Protein AF-A7T6Y3-F1 (afdb_monomer_lite)

Secondary structure (DSSP, 8-state):
-BTTBPPPHHHHHHHHHHHHHHHHS----HHHHHHHHHHHHHH-TTS-HHHHHHHHHHTTS-HHHHHHHH----HHHHHHHHHHHHHHHHHHHHHHHTT---SS-TT--TT-EEEEEPTT--SSS--EEEEEEEEEETTTEEEEEEEEE-SSTTEEEE---SS-EEEEGGG-EE--EEE-TTSTTEEEE-S-HHHHHHHHHTT-

Organism: Nematostella vectensis (NCBI:txid45351)

Foldseek 3Di:
DVVPDDDDPVRVQVVVQVVCCVVPVDRDDVLLVLLVVLQCLLLDPVNDPVNLQVSCVVVVHGSVVSCVVRRPDDPCSNCVVVVVVVVVVVVVQVVVVVPDDDDDDVQQDQQFKWKAWDPVADLVHTDIWIWGFHDQDPPQKTWTFTWDDDPDPQKTATDDDPDTDMDHNLRIDGFDWDDDPVDPRIIGTPDDSSVNVCVNVVVD

Sequence (204 aa):
TDKGKPFSGPAFSTHMKSVFYHLTGVSVNLHLLRSSFVTYCYGDSQCTDAMKDSLASALRHTRKQAQLTYDRRNSSEKKSLAVSLASELAENTIESLSAQPSDRNAGLDKGSWVALTVEGSTLANPNILLARIQNLMPGRKASLLWFKATAEKGLYAFHYDEASWIESLDALVPVQVKEIKNSPGLYKLTTSLKKIHRAVLGNN

Structure (mmCIF, N/CA/C/O backbone):
data_AF-A7T6Y3-F1
#
_entry.id   AF-A7T6Y3-F1
#
loop_
_atom_site.group_PDB
_atom_site.id
_atom_site.type_symbol
_atom_site.label_atom_id
_atom_site.label_alt_id
_atom_site.label_comp_id
_atom_site.label_asym_id
_atom_site.label_entity_id
_atom_site.label_seq_id
_atom_site.pdbx_PDB_ins_code
_atom_site.Cartn_x
_atom_site.Cartn_y
_atom_site.Cartn_z
_atom_site.occupancy
_atom_site.B_iso_or_equiv
_atom_site.auth_seq_id
_atom_site.auth_comp_id
_atom_site.auth_asym_id
_atom_site.auth_atom_id
_atom_site.pdbx_PDB_model_num
ATOM 1 N N . THR A 1 1 ? 30.851 0.929 -37.596 1.00 60.19 1 THR A N 1
ATOM 2 C CA . THR A 1 1 ? 31.910 1.899 -37.939 1.00 60.19 1 THR A CA 1
ATOM 3 C C . THR A 1 1 ? 31.649 2.371 -39.347 1.00 60.19 1 THR A C 1
ATOM 5 O O . THR A 1 1 ? 31.259 1.560 -40.177 1.00 60.19 1 THR A O 1
ATOM 8 N N . ASP A 1 2 ? 31.796 3.663 -39.620 1.00 69.31 2 ASP A N 1
ATOM 9 C CA . ASP A 1 2 ? 31.714 4.168 -40.991 1.00 69.31 2 ASP A CA 1
ATOM 10 C C . ASP A 1 2 ? 33.108 4.066 -41.603 1.00 69.31 2 ASP A C 1
ATOM 12 O O . ASP A 1 2 ? 34.016 4.803 -41.213 1.00 69.31 2 ASP A O 1
ATOM 16 N N . LYS A 1 3 ? 33.310 3.075 -42.479 1.00 77.81 3 LYS A N 1
ATOM 17 C CA . LYS A 1 3 ? 34.589 2.843 -43.174 1.00 77.81 3 LYS A CA 1
ATOM 18 C C . LYS A 1 3 ? 35.790 2.771 -42.217 1.00 77.81 3 LYS A C 1
ATOM 20 O O . LYS A 1 3 ? 36.812 3.421 -42.416 1.00 77.81 3 LYS A O 1
ATOM 25 N N . GLY A 1 4 ? 35.640 2.010 -41.131 1.00 80.31 4 GLY A N 1
ATOM 26 C CA . GLY A 1 4 ? 36.696 1.818 -40.128 1.00 80.31 4 GLY A CA 1
ATOM 27 C C . GLY A 1 4 ? 36.871 2.969 -39.130 1.00 80.31 4 GLY A C 1
ATOM 28 O O . GLY A 1 4 ? 37.664 2.837 -38.204 1.00 80.31 4 GLY A O 1
ATOM 29 N N . LYS A 1 5 ? 36.107 4.063 -39.248 1.00 78.88 5 LYS A N 1
ATOM 30 C CA . LYS A 1 5 ? 36.093 5.159 -38.269 1.00 78.88 5 LYS A CA 1
ATOM 31 C C . LYS A 1 5 ? 34.857 5.084 -37.359 1.00 78.88 5 LYS A C 1
ATOM 33 O O . LYS A 1 5 ? 33.829 4.505 -37.744 1.00 78.88 5 LYS A O 1
ATOM 38 N N . PRO A 1 6 ? 34.922 5.648 -36.139 1.00 82.94 6 PRO A N 1
ATOM 39 C CA . PRO A 1 6 ? 33.733 5.868 -35.326 1.00 82.94 6 PRO A CA 1
ATOM 40 C C . PRO A 1 6 ? 32.713 6.699 -36.108 1.00 82.94 6 PRO A C 1
ATOM 42 O O . PRO A 1 6 ? 33.085 7.613 -36.845 1.00 82.94 6 PRO A O 1
ATOM 45 N N . PHE A 1 7 ? 31.429 6.380 -35.965 1.00 83.38 7 PHE A N 1
ATOM 46 C CA . PHE A 1 7 ? 30.386 7.188 -36.586 1.00 83.38 7 PHE A CA 1
ATOM 47 C C . PHE A 1 7 ? 30.409 8.614 -36.023 1.00 83.38 7 PHE A C 1
ATOM 49 O O . PHE A 1 7 ? 30.549 8.809 -34.815 1.00 83.38 7 PHE A O 1
ATOM 56 N N . SER A 1 8 ? 30.181 9.606 -36.883 1.00 84.69 8 SER A N 1
ATOM 57 C CA . SER A 1 8 ? 29.734 10.919 -36.415 1.00 84.69 8 SER A CA 1
ATOM 58 C C . SER A 1 8 ? 28.300 10.816 -35.873 1.00 84.69 8 SER A C 1
ATOM 60 O O . SER A 1 8 ? 27.544 9.926 -36.270 1.00 84.69 8 SER A O 1
ATOM 62 N N . GLY A 1 9 ? 27.894 11.724 -34.979 1.00 81.12 9 GLY A N 1
ATOM 63 C CA . GLY A 1 9 ? 26.540 11.717 -34.397 1.00 81.12 9 GLY A CA 1
ATOM 64 C C . GLY A 1 9 ? 25.402 11.648 -35.438 1.00 81.12 9 GLY A C 1
ATOM 65 O O . GLY A 1 9 ? 24.504 10.807 -35.300 1.00 81.12 9 GLY A O 1
ATOM 66 N N . PRO A 1 10 ? 25.444 12.455 -36.517 1.00 83.56 10 PRO A N 1
ATOM 67 C CA . PRO A 1 10 ? 24.469 12.369 -37.603 1.00 83.56 10 PRO A CA 1
ATOM 68 C C . PRO A 1 10 ? 24.536 11.046 -38.377 1.00 83.56 10 PRO A C 1
ATOM 70 O O . PRO A 1 10 ? 23.495 10.442 -38.630 1.00 83.56 10 PRO A O 1
ATOM 73 N N . ALA A 1 11 ? 25.738 10.556 -38.703 1.00 84.94 11 ALA A N 1
ATOM 74 C CA . ALA A 1 11 ? 25.906 9.302 -39.441 1.00 84.94 11 ALA A CA 1
ATOM 75 C C . ALA A 1 11 ? 25.394 8.095 -38.640 1.00 84.94 11 ALA A C 1
ATOM 77 O O . ALA A 1 11 ? 24.710 7.234 -39.190 1.00 84.94 11 ALA A O 1
ATOM 78 N N . PHE A 1 12 ? 25.642 8.074 -37.327 1.00 85.56 12 PHE A N 1
ATOM 79 C CA . PHE A 1 12 ? 25.097 7.064 -36.423 1.00 85.56 12 PHE A CA 1
ATOM 80 C C . PHE A 1 12 ? 23.568 7.096 -36.401 1.00 85.56 12 PHE A C 1
ATOM 82 O O . PHE A 1 12 ? 22.920 6.060 -36.520 1.00 85.56 12 PHE A O 1
ATOM 89 N N . SER A 1 13 ? 22.981 8.291 -36.296 1.00 83.81 13 SER A N 1
ATOM 90 C CA . SER A 1 13 ? 21.525 8.452 -36.267 1.00 83.81 13 SER A CA 1
ATOM 91 C C . SER A 1 13 ? 20.870 7.959 -37.556 1.00 83.81 13 SER A C 1
ATOM 93 O O . SER A 1 13 ? 19.867 7.252 -37.499 1.00 83.81 13 SER A O 1
ATOM 95 N N . THR A 1 14 ? 21.440 8.295 -38.715 1.00 86.31 14 THR A N 1
ATOM 96 C CA . THR A 1 14 ? 20.955 7.820 -40.019 1.00 86.31 14 THR A CA 1
ATOM 97 C C . THR A 1 14 ? 21.097 6.307 -40.150 1.00 86.31 14 THR A C 1
ATOM 99 O O . THR A 1 14 ? 20.154 5.642 -40.577 1.00 86.31 14 THR A O 1
ATOM 102 N N . HIS A 1 15 ? 22.232 5.752 -39.722 1.00 87.38 15 HIS A N 1
ATOM 103 C CA . HIS A 1 15 ? 22.461 4.312 -39.729 1.00 87.38 15 HIS A CA 1
ATOM 104 C C . HIS A 1 15 ? 21.432 3.570 -38.865 1.00 87.38 15 HIS A C 1
ATOM 106 O O . HIS A 1 15 ? 20.754 2.672 -39.355 1.00 87.38 15 HIS A O 1
ATOM 112 N N . MET A 1 16 ? 21.235 3.997 -37.615 1.00 86.19 16 MET A N 1
ATOM 113 C CA . MET A 1 16 ? 20.261 3.389 -36.704 1.00 86.19 16 MET A CA 1
ATOM 114 C C . MET A 1 16 ? 18.829 3.483 -37.237 1.00 86.19 16 MET A C 1
ATOM 116 O O . MET A 1 16 ? 18.084 2.510 -37.163 1.00 86.19 16 MET A O 1
ATOM 120 N N . LYS A 1 17 ? 18.443 4.624 -37.822 1.00 87.62 17 LYS A N 1
ATOM 121 C CA . LYS A 1 17 ? 17.129 4.783 -38.464 1.00 87.62 17 LYS A CA 1
ATOM 122 C C . LYS A 1 17 ? 16.915 3.775 -39.588 1.00 87.62 17 LYS A C 1
ATOM 124 O O . LYS A 1 17 ? 15.858 3.158 -39.645 1.00 87.62 17 LYS A O 1
ATOM 129 N N . SER A 1 18 ? 17.916 3.606 -40.451 1.00 87.69 18 SER A N 1
ATOM 130 C CA . SER A 1 18 ? 17.872 2.638 -41.549 1.00 87.69 18 SER A CA 1
ATOM 131 C C . SER A 1 18 ? 17.755 1.205 -41.022 1.00 87.69 18 SER A C 1
ATOM 133 O O . SER A 1 18 ? 16.877 0.475 -41.470 1.00 87.69 18 SER A O 1
ATOM 135 N N . VAL A 1 19 ? 18.550 0.826 -40.015 1.00 88.31 19 VAL A N 1
ATOM 136 C CA . VAL A 1 19 ? 18.485 -0.510 -39.396 1.00 88.31 19 VAL A CA 1
ATOM 137 C C . VAL A 1 19 ? 17.093 -0.799 -38.830 1.00 88.31 19 VAL A C 1
ATOM 139 O O . VAL A 1 19 ? 16.494 -1.816 -39.168 1.00 88.31 19 VAL A O 1
ATOM 142 N N . PHE A 1 20 ? 16.541 0.102 -38.012 1.00 86.19 20 PHE A N 1
ATOM 143 C CA . PHE A 1 20 ? 15.202 -0.086 -37.445 1.00 86.19 20 PHE A CA 1
ATOM 144 C C . PHE A 1 20 ? 14.114 -0.147 -38.519 1.00 86.19 20 PHE A C 1
ATOM 146 O O . PHE A 1 20 ? 13.220 -0.988 -38.425 1.00 86.19 20 PHE A O 1
ATOM 153 N N . TYR A 1 21 ? 14.202 0.695 -39.550 1.00 87.38 21 TYR A N 1
ATOM 154 C CA . TYR A 1 21 ? 13.255 0.675 -40.660 1.00 87.38 21 TYR A CA 1
ATOM 155 C C . TYR A 1 21 ? 13.296 -0.654 -41.421 1.00 87.38 21 TYR A C 1
ATOM 157 O O . TYR A 1 21 ? 12.248 -1.226 -41.695 1.00 87.38 21 TYR A O 1
ATOM 165 N N . HIS A 1 22 ? 14.484 -1.198 -41.695 1.00 90.12 22 HIS A N 1
ATOM 166 C CA . HIS A 1 22 ? 14.605 -2.498 -42.358 1.00 90.12 22 HIS A CA 1
ATOM 167 C C . HIS A 1 22 ? 14.066 -3.657 -41.513 1.00 90.12 22 HIS A C 1
ATOM 169 O O . HIS A 1 22 ? 13.497 -4.590 -42.068 1.00 90.12 22 HIS A O 1
ATOM 175 N N . LEU A 1 23 ? 14.227 -3.602 -40.188 1.00 88.88 23 LEU A N 1
ATOM 176 C CA . LEU A 1 23 ? 13.780 -4.673 -39.292 1.00 88.88 23 LEU A CA 1
ATOM 177 C C . LEU A 1 23 ? 12.285 -4.612 -38.961 1.00 88.88 23 LEU A C 1
ATOM 179 O O . LEU A 1 23 ? 11.671 -5.646 -38.727 1.00 88.88 23 LEU A O 1
ATOM 183 N N . THR A 1 24 ? 11.708 -3.412 -38.889 1.00 87.62 24 THR A N 1
ATOM 184 C CA . THR A 1 24 ? 10.349 -3.206 -38.350 1.00 87.62 24 THR A CA 1
ATOM 185 C C . THR A 1 24 ? 9.374 -2.581 -39.345 1.00 87.62 24 THR A C 1
ATOM 187 O O . THR A 1 24 ? 8.179 -2.533 -39.073 1.00 87.62 24 THR A O 1
ATOM 190 N N . GLY A 1 25 ? 9.860 -2.050 -40.471 1.00 87.62 25 GLY A N 1
ATOM 191 C CA . GLY A 1 25 ? 9.077 -1.237 -41.407 1.00 87.62 25 GLY A CA 1
ATOM 192 C C . GLY A 1 25 ? 8.745 0.172 -40.896 1.00 87.62 25 GLY A C 1
ATOM 193 O O . GLY A 1 25 ? 8.109 0.948 -41.609 1.00 87.62 25 GLY A O 1
ATOM 194 N N . VAL A 1 26 ? 9.170 0.534 -39.679 1.00 81.94 26 VAL A N 1
ATOM 195 C CA . VAL A 1 26 ? 8.815 1.798 -39.021 1.00 81.94 26 VAL A CA 1
ATOM 196 C C . VAL A 1 26 ? 10.023 2.725 -38.945 1.00 81.94 26 VAL A C 1
ATOM 198 O O . VAL A 1 26 ? 11.112 2.342 -38.519 1.00 81.94 26 VAL A O 1
ATOM 201 N N . SER A 1 27 ? 9.832 3.984 -39.345 1.00 81.50 27 SER A N 1
ATOM 202 C CA . SER A 1 27 ? 10.846 5.026 -39.163 1.00 81.50 27 SER A CA 1
ATOM 203 C C . SER A 1 27 ? 10.876 5.473 -37.703 1.00 81.50 27 SER A C 1
ATOM 205 O O . SER A 1 27 ? 9.855 5.872 -37.143 1.00 81.50 27 SER A O 1
ATOM 207 N N . VAL A 1 28 ? 12.051 5.414 -37.075 1.00 81.06 28 VAL A N 1
ATOM 208 C CA . VAL A 1 28 ? 12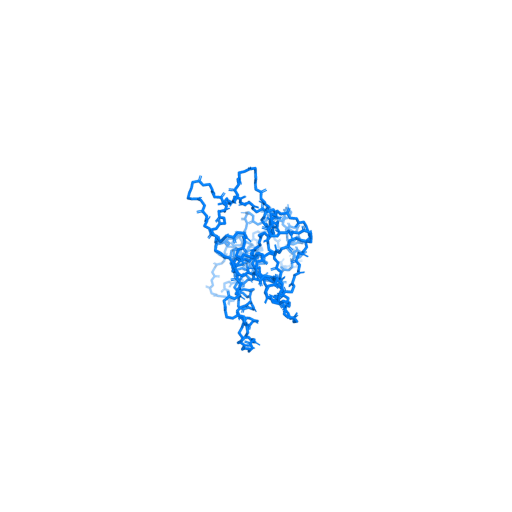.202 5.681 -35.639 1.00 81.06 28 VAL A CA 1
ATOM 209 C C . VAL A 1 28 ? 12.881 7.029 -35.402 1.00 81.06 28 VAL A C 1
ATOM 211 O O . VAL A 1 28 ? 13.879 7.380 -36.031 1.00 81.06 28 VAL A O 1
ATOM 214 N N . ASN A 1 29 ? 12.380 7.797 -34.436 1.00 83.12 29 ASN A N 1
ATOM 215 C CA . ASN A 1 29 ? 13.115 8.939 -33.898 1.00 83.12 29 ASN A CA 1
ATOM 216 C C . ASN A 1 29 ? 14.073 8.448 -32.801 1.00 83.12 29 ASN A C 1
ATOM 218 O O . ASN A 1 29 ? 13.641 7.846 -31.822 1.00 83.12 29 ASN A O 1
ATOM 222 N N . LEU A 1 30 ? 15.372 8.728 -32.929 1.00 81.88 30 LEU A N 1
ATOM 223 C CA . LEU A 1 30 ? 16.380 8.243 -31.981 1.00 81.88 30 LEU A CA 1
ATOM 224 C C . LEU A 1 30 ? 16.160 8.768 -30.547 1.00 81.88 30 LEU A C 1
ATOM 226 O O . LEU A 1 30 ? 16.445 8.066 -29.578 1.00 81.88 30 LEU A O 1
ATOM 230 N N . HIS A 1 31 ? 15.583 9.964 -30.391 1.00 83.75 31 HIS A N 1
ATOM 231 C CA . HIS A 1 31 ? 15.180 10.474 -29.076 1.00 83.75 31 HIS A CA 1
ATOM 232 C C . HIS A 1 31 ? 14.023 9.667 -28.483 1.00 83.75 31 HIS A C 1
ATOM 234 O O . HIS A 1 31 ? 14.017 9.380 -27.286 1.00 83.75 31 HIS A O 1
ATOM 240 N N . LEU A 1 32 ? 13.068 9.264 -29.327 1.00 83.81 32 LEU A N 1
ATOM 241 C CA . LEU A 1 32 ? 11.970 8.394 -28.922 1.00 83.81 32 LEU A CA 1
ATOM 242 C C . LEU A 1 32 ? 12.499 7.019 -28.518 1.00 83.81 32 LEU A C 1
ATOM 244 O O . LEU A 1 32 ? 12.063 6.511 -27.498 1.00 83.81 32 LEU A O 1
ATOM 248 N N . LEU A 1 33 ? 13.487 6.473 -29.234 1.00 85.62 33 LEU A N 1
ATOM 249 C CA . LEU A 1 33 ? 14.110 5.195 -28.886 1.00 85.62 33 LEU A CA 1
ATOM 250 C C . LEU A 1 33 ? 14.698 5.212 -27.468 1.00 85.62 33 LEU A C 1
ATOM 252 O O . LEU A 1 33 ? 14.434 4.301 -26.687 1.00 85.62 33 LEU A O 1
ATOM 256 N N . ARG A 1 34 ? 15.429 6.276 -27.105 1.00 87.88 34 ARG A N 1
ATOM 257 C CA . ARG A 1 34 ? 15.944 6.453 -25.737 1.00 87.88 34 ARG A CA 1
ATOM 258 C C . ARG A 1 34 ? 14.809 6.498 -24.713 1.00 87.88 34 ARG A C 1
ATOM 260 O O . ARG A 1 34 ? 14.887 5.802 -23.705 1.00 87.88 34 ARG A O 1
ATOM 267 N N . SER A 1 35 ? 13.758 7.282 -24.965 1.00 90.38 35 SER A N 1
ATOM 268 C CA . SER A 1 35 ? 12.595 7.335 -24.070 1.00 90.38 35 SER A CA 1
ATOM 269 C C . SER A 1 35 ? 11.905 5.981 -23.929 1.00 90.38 35 SER A C 1
ATOM 271 O O . SER A 1 35 ? 11.593 5.575 -22.814 1.00 90.38 35 SER A O 1
ATOM 273 N N . SER A 1 36 ? 11.687 5.272 -25.036 1.00 89.88 36 SER A N 1
ATOM 274 C CA . SER A 1 36 ? 11.034 3.963 -25.053 1.00 89.88 36 SER A CA 1
ATOM 275 C C . SER A 1 36 ? 11.850 2.926 -24.294 1.00 89.88 36 SER A C 1
ATOM 277 O O . SER A 1 36 ? 11.287 2.178 -23.505 1.00 89.88 36 SER A O 1
ATOM 279 N N . PHE A 1 37 ? 13.174 2.929 -24.460 1.00 90.38 37 PHE A N 1
ATOM 280 C CA . PHE A 1 37 ? 14.058 2.024 -23.734 1.00 90.38 37 PHE A CA 1
ATOM 281 C C . PHE A 1 37 ? 14.021 2.275 -22.222 1.00 90.38 37 PHE A C 1
ATOM 283 O O . PHE A 1 37 ? 13.835 1.342 -21.447 1.00 90.38 37 PHE A O 1
ATOM 290 N N . VAL A 1 38 ? 14.108 3.539 -21.788 1.00 92.25 38 VAL A N 1
ATOM 291 C CA . VAL A 1 38 ? 13.985 3.877 -20.359 1.00 92.25 38 VAL A CA 1
ATOM 292 C C . VAL A 1 38 ? 12.595 3.519 -19.828 1.00 92.25 38 VAL A C 1
ATOM 294 O O . VAL A 1 38 ? 12.486 2.942 -18.752 1.00 92.25 38 VAL A O 1
ATOM 297 N N . THR A 1 39 ? 11.535 3.808 -20.584 1.00 93.06 39 THR A N 1
ATOM 298 C CA . THR A 1 39 ? 10.154 3.462 -20.210 1.00 93.06 39 THR A CA 1
ATOM 299 C C . THR A 1 39 ? 9.995 1.950 -20.025 1.00 93.06 39 THR A C 1
ATOM 301 O O . THR A 1 39 ? 9.447 1.521 -19.013 1.00 93.06 39 THR A O 1
ATOM 304 N N . TYR A 1 40 ? 10.534 1.150 -20.952 1.00 92.12 40 TYR A N 1
ATOM 305 C CA . TYR A 1 40 ? 10.550 -0.310 -20.865 1.00 92.12 40 TYR A CA 1
ATOM 306 C C . TYR A 1 40 ? 11.288 -0.784 -19.609 1.00 92.12 40 TYR A C 1
ATOM 308 O O . TYR A 1 40 ? 10.693 -1.462 -18.780 1.00 92.12 40 TYR A O 1
ATOM 316 N N . CYS A 1 41 ? 12.536 -0.351 -19.395 1.00 92.25 41 CYS A N 1
ATOM 317 C CA . CYS A 1 41 ? 13.317 -0.750 -18.220 1.00 92.25 41 CYS A CA 1
ATOM 318 C C . CYS A 1 41 ? 12.642 -0.364 -16.896 1.00 92.25 41 CYS A C 1
ATOM 320 O O . 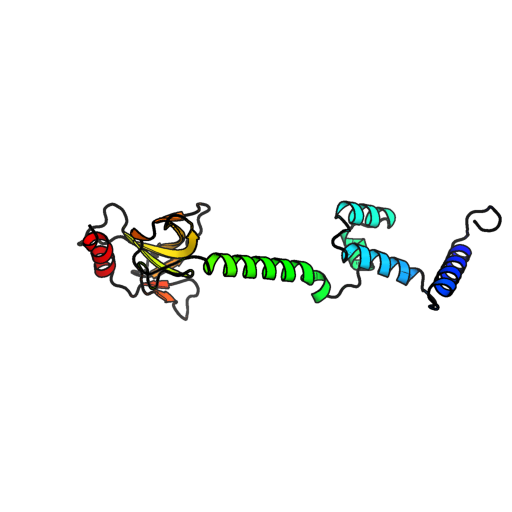CYS A 1 41 ? 12.769 -1.062 -15.900 1.00 92.25 41 CYS A O 1
AT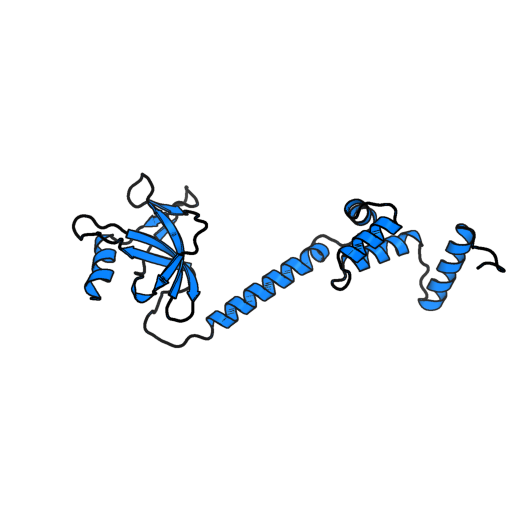OM 322 N N . TYR A 1 42 ? 11.923 0.755 -16.843 1.00 89.94 42 TYR A N 1
ATOM 323 C CA . TYR A 1 42 ? 11.227 1.165 -15.623 1.00 89.94 42 TYR A CA 1
ATOM 324 C C . TYR A 1 42 ? 9.896 0.424 -15.413 1.00 89.94 42 TYR A C 1
ATOM 326 O O . TYR A 1 42 ? 9.430 0.350 -14.272 1.00 89.94 42 TYR A O 1
ATOM 334 N N . GLY A 1 43 ? 9.293 -0.088 -16.490 1.00 88.06 43 GLY A N 1
ATOM 335 C CA . GLY A 1 43 ? 8.079 -0.907 -16.496 1.00 88.06 43 GLY A CA 1
ATOM 336 C C . GLY A 1 43 ? 8.308 -2.393 -16.259 1.00 88.06 43 GLY A C 1
ATOM 337 O O . GLY A 1 43 ? 7.427 -3.051 -15.720 1.00 88.06 43 GLY A O 1
ATOM 338 N N . ASP A 1 44 ? 9.477 -2.896 -16.631 1.00 89.12 44 ASP A N 1
ATOM 339 C CA . ASP A 1 44 ? 9.815 -4.307 -16.542 1.00 89.12 44 ASP A CA 1
ATOM 340 C C . ASP A 1 44 ? 10.201 -4.708 -15.110 1.00 89.12 44 ASP A C 1
ATOM 342 O O . ASP A 1 44 ? 11.044 -4.070 -14.466 1.00 89.12 44 ASP A O 1
ATOM 346 N N . SER A 1 45 ? 9.583 -5.779 -14.609 1.00 83.12 45 SER A N 1
ATOM 347 C CA . SER A 1 45 ? 9.857 -6.329 -13.277 1.00 83.12 45 SER A CA 1
ATOM 348 C C . SER A 1 45 ? 11.222 -7.013 -13.207 1.00 83.12 45 SER A C 1
ATOM 350 O O . SER A 1 45 ? 11.830 -7.039 -12.140 1.00 83.12 45 SER A O 1
ATOM 352 N N . GLN A 1 46 ? 11.738 -7.497 -14.341 1.00 88.56 46 GLN A N 1
ATOM 353 C CA . GLN A 1 46 ? 13.070 -8.102 -14.430 1.00 88.56 46 GLN A CA 1
ATOM 354 C C . GLN A 1 46 ? 14.192 -7.058 -14.377 1.00 88.56 46 GLN A C 1
ATOM 356 O O . GLN A 1 46 ? 15.344 -7.375 -14.073 1.00 88.56 46 GLN A O 1
ATOM 361 N N . CYS A 1 47 ? 13.877 -5.788 -14.640 1.00 90.62 47 CYS A N 1
ATOM 362 C CA . CYS A 1 47 ? 14.848 -4.718 -14.523 1.00 90.62 47 CYS A CA 1
ATOM 363 C C . CYS A 1 47 ? 14.989 -4.301 -13.055 1.00 90.62 47 CYS A C 1
ATOM 365 O O . CYS A 1 47 ? 14.157 -3.577 -12.495 1.00 90.62 47 CYS A O 1
ATOM 367 N N . THR A 1 48 ? 16.070 -4.763 -12.429 1.00 92.50 48 THR A N 1
ATOM 368 C CA . THR A 1 48 ? 16.380 -4.450 -11.032 1.00 92.50 48 THR A CA 1
ATOM 369 C C . THR A 1 48 ? 16.699 -2.969 -10.833 1.00 92.50 48 THR A C 1
ATOM 371 O O . THR A 1 48 ? 17.038 -2.231 -11.761 1.00 92.50 48 THR A O 1
ATOM 374 N N . ASP A 1 49 ? 16.632 -2.521 -9.585 1.00 91.94 49 ASP A N 1
ATOM 375 C CA . ASP A 1 49 ? 16.948 -1.140 -9.227 1.00 91.94 49 ASP A CA 1
ATOM 376 C C . ASP A 1 49 ? 18.401 -0.761 -9.542 1.00 91.94 49 ASP A C 1
ATOM 378 O O . ASP A 1 49 ? 18.641 0.307 -10.105 1.00 91.94 49 ASP A O 1
ATOM 382 N N . ALA A 1 50 ? 19.346 -1.681 -9.334 1.00 93.69 50 ALA A N 1
ATOM 383 C CA . ALA A 1 50 ? 20.745 -1.488 -9.711 1.00 93.69 50 ALA A CA 1
ATOM 384 C C . ALA A 1 50 ? 20.924 -1.293 -11.230 1.00 93.69 50 ALA A C 1
ATOM 386 O O . ALA A 1 50 ? 21.722 -0.461 -11.665 1.00 93.69 50 ALA A O 1
ATOM 387 N N . MET A 1 51 ? 20.152 -2.012 -12.055 1.00 93.75 51 MET A N 1
ATOM 388 C CA . MET A 1 51 ? 20.159 -1.818 -13.511 1.00 93.75 51 MET A CA 1
ATOM 389 C C . MET A 1 51 ? 19.589 -0.451 -13.897 1.00 93.75 51 MET A C 1
ATOM 391 O O . MET A 1 51 ? 20.129 0.207 -14.786 1.00 93.75 51 MET A O 1
ATOM 395 N N . LYS A 1 52 ? 18.535 0.011 -13.213 1.00 94.06 52 LYS A N 1
ATOM 396 C CA . LYS A 1 52 ? 17.945 1.344 -13.433 1.00 94.06 52 LYS A CA 1
ATOM 397 C C . LYS A 1 52 ? 18.912 2.462 -13.046 1.00 94.06 52 LYS A C 1
ATOM 399 O O . LYS A 1 52 ? 18.975 3.468 -13.754 1.00 94.06 52 LYS A O 1
ATOM 404 N N . ASP A 1 53 ? 19.681 2.277 -11.977 1.00 94.19 53 ASP A N 1
ATOM 405 C CA . ASP A 1 53 ? 20.723 3.216 -11.551 1.00 94.19 53 ASP A CA 1
ATOM 406 C C . ASP A 1 53 ? 21.902 3.239 -12.527 1.00 94.19 53 ASP A C 1
ATOM 408 O O . ASP A 1 53 ? 22.345 4.313 -12.936 1.00 94.19 53 ASP A O 1
ATOM 412 N N . SER A 1 54 ? 22.358 2.067 -12.978 1.00 94.56 54 SER A N 1
ATOM 413 C CA . SER A 1 54 ? 23.384 1.953 -14.021 1.00 94.56 54 SER A CA 1
ATOM 414 C C . SER A 1 54 ? 22.941 2.636 -15.320 1.00 94.56 54 SER A C 1
ATOM 416 O O . SER A 1 54 ? 23.680 3.444 -15.889 1.00 94.56 54 SER A O 1
ATOM 418 N N . LEU A 1 55 ? 21.693 2.402 -15.738 1.00 93.06 55 LEU A N 1
ATOM 419 C CA . LEU A 1 55 ? 21.095 3.063 -16.892 1.00 93.06 55 LEU A CA 1
ATOM 420 C C . LEU A 1 55 ? 21.075 4.582 -16.701 1.00 93.06 55 LEU A C 1
ATOM 422 O O . LEU A 1 55 ? 21.548 5.303 -17.571 1.00 93.06 55 LEU A O 1
ATOM 426 N N . ALA A 1 56 ? 20.583 5.086 -15.567 1.00 93.81 56 ALA A N 1
ATOM 427 C CA . ALA A 1 56 ? 20.556 6.522 -15.290 1.00 93.81 56 ALA A CA 1
ATOM 428 C C . ALA A 1 56 ? 21.965 7.147 -15.307 1.00 93.81 56 ALA A C 1
ATOM 430 O O . ALA A 1 56 ? 22.154 8.213 -15.898 1.00 93.81 56 ALA A O 1
ATOM 431 N N . SER A 1 57 ? 22.960 6.445 -14.760 1.00 94.25 57 SER A N 1
ATOM 432 C CA . SER A 1 57 ? 24.367 6.855 -14.783 1.00 94.25 57 SER A CA 1
ATOM 433 C C . SER A 1 57 ? 24.922 6.949 -16.210 1.00 94.25 57 SER A C 1
ATOM 435 O O . SER A 1 57 ? 25.533 7.959 -16.567 1.00 94.25 57 SER A O 1
ATOM 437 N N . ALA A 1 58 ? 24.613 5.982 -17.084 1.00 92.62 58 ALA A N 1
ATOM 438 C CA . ALA A 1 58 ? 24.975 6.040 -18.506 1.00 92.62 58 ALA A CA 1
ATOM 439 C C . ALA A 1 58 ? 24.355 7.255 -19.224 1.00 92.62 58 ALA A C 1
ATOM 441 O O . ALA A 1 58 ? 24.925 7.803 -20.170 1.00 92.62 58 ALA A O 1
ATOM 442 N N . LEU A 1 59 ? 23.199 7.722 -18.745 1.00 90.75 59 LEU A N 1
ATOM 443 C CA . LEU A 1 59 ? 22.533 8.934 -19.218 1.00 90.75 59 LEU A CA 1
ATOM 444 C C . LEU A 1 59 ? 23.057 10.223 -18.561 1.00 90.75 59 LEU A C 1
ATOM 446 O O . LEU A 1 59 ? 22.578 11.295 -18.934 1.00 90.75 59 LEU A O 1
ATOM 450 N N . ARG A 1 60 ? 24.023 10.132 -17.634 1.00 94.62 60 ARG A N 1
ATOM 451 C CA . ARG A 1 60 ? 24.538 11.221 -16.781 1.00 94.62 60 ARG A CA 1
ATOM 452 C C . ARG A 1 60 ? 23.461 11.884 -15.926 1.00 94.62 60 ARG A C 1
ATOM 454 O O . ARG A 1 60 ? 23.512 13.082 -15.660 1.00 94.62 60 ARG A O 1
ATOM 461 N N . HIS A 1 61 ? 22.460 11.111 -15.534 1.00 94.25 61 HIS A N 1
ATOM 462 C CA . HIS A 1 61 ? 21.323 11.563 -14.751 1.00 94.25 61 HIS A CA 1
ATOM 463 C C . HIS A 1 61 ? 21.288 10.828 -13.411 1.00 94.25 61 HIS A C 1
ATOM 465 O O . HIS A 1 61 ? 21.758 9.701 -13.280 1.00 94.25 61 HIS A O 1
ATOM 471 N N . THR A 1 62 ? 20.625 11.430 -12.429 1.00 94.75 62 THR A N 1
ATOM 472 C CA . THR A 1 62 ? 20.081 10.651 -11.311 1.00 94.75 62 THR A CA 1
ATOM 473 C C . THR A 1 62 ? 18.919 9.784 -11.798 1.00 94.75 62 THR A C 1
ATOM 475 O O . THR A 1 62 ? 18.246 10.119 -12.780 1.00 94.75 62 THR A O 1
ATOM 478 N N . ARG A 1 63 ? 18.609 8.703 -11.074 1.00 93.00 63 ARG A N 1
ATOM 479 C CA . ARG A 1 63 ? 17.445 7.848 -11.360 1.00 93.00 63 ARG A CA 1
ATOM 480 C C . ARG A 1 63 ? 16.151 8.655 -11.495 1.00 93.00 63 ARG A C 1
ATOM 482 O O . ARG A 1 63 ? 15.412 8.505 -12.464 1.00 93.00 63 ARG A O 1
ATOM 489 N N . LYS A 1 64 ? 15.928 9.600 -10.577 1.00 93.44 64 LYS A N 1
ATOM 490 C CA . LYS A 1 64 ? 14.758 10.492 -10.585 1.00 93.44 64 LYS A CA 1
ATOM 491 C C . LYS A 1 64 ? 14.698 11.366 -11.841 1.00 93.44 64 LYS A C 1
ATOM 493 O O . LYS A 1 64 ? 13.635 11.502 -12.438 1.00 93.44 64 LYS A O 1
ATOM 498 N N . GLN A 1 65 ? 15.824 11.938 -12.265 1.00 93.06 65 GLN A N 1
ATOM 499 C CA . GLN A 1 65 ? 15.887 12.750 -13.485 1.00 93.06 65 GLN A CA 1
ATOM 500 C C . GLN A 1 65 ? 15.673 11.907 -14.745 1.00 93.06 65 GLN A C 1
ATOM 502 O O . GLN A 1 65 ? 14.946 12.323 -15.640 1.00 93.06 65 GLN A O 1
ATOM 507 N N . ALA A 1 66 ? 16.274 10.716 -14.827 1.00 92.75 66 ALA A N 1
ATOM 508 C CA . ALA A 1 66 ? 16.042 9.802 -15.943 1.00 92.75 66 ALA A CA 1
ATOM 509 C C . ALA A 1 66 ? 14.560 9.414 -16.045 1.00 92.75 66 ALA A C 1
ATOM 511 O O . ALA A 1 66 ? 13.992 9.460 -17.135 1.00 92.75 66 ALA A O 1
ATOM 512 N N . GLN A 1 67 ? 13.923 9.121 -14.910 1.00 91.94 67 GLN A N 1
ATOM 513 C CA . GLN A 1 67 ? 12.504 8.802 -14.859 1.00 91.94 67 GLN A CA 1
ATOM 514 C C . GLN A 1 67 ? 11.633 9.979 -15.318 1.00 91.94 67 GLN A C 1
ATOM 516 O O . GLN A 1 67 ? 10.811 9.810 -16.209 1.00 91.94 67 GLN A O 1
ATOM 521 N N . LEU A 1 68 ? 11.826 11.180 -14.767 1.00 92.19 68 LEU A N 1
ATOM 522 C CA . LEU A 1 68 ? 11.006 12.348 -15.121 1.00 92.19 68 LEU A CA 1
ATOM 523 C C . LEU A 1 68 ? 11.130 12.741 -16.597 1.00 92.19 68 LEU A C 1
ATOM 525 O O . LEU A 1 68 ? 10.146 13.147 -17.209 1.00 92.19 68 LEU A O 1
ATOM 529 N N . THR A 1 69 ? 12.326 12.614 -17.167 1.00 91.12 69 THR A N 1
ATOM 530 C CA . THR A 1 69 ? 12.596 13.048 -18.542 1.00 91.12 69 THR A CA 1
ATOM 531 C C . THR A 1 69 ? 12.173 12.011 -19.584 1.00 91.12 69 THR A C 1
ATOM 533 O O . THR A 1 69 ? 11.821 12.381 -20.705 1.00 91.12 69 THR A O 1
ATOM 536 N N . TYR A 1 70 ? 12.224 10.714 -19.257 1.00 91.56 70 TYR A N 1
ATOM 537 C CA . TYR A 1 70 ? 12.094 9.650 -20.259 1.00 91.56 70 TYR A CA 1
ATOM 538 C C . TYR A 1 70 ? 11.001 8.611 -19.988 1.00 91.56 70 TYR A C 1
ATOM 540 O O . TYR A 1 70 ? 10.519 8.044 -20.967 1.00 91.56 70 TYR A O 1
ATOM 548 N N . ASP A 1 71 ? 10.606 8.353 -18.733 1.00 90.12 71 ASP A N 1
ATOM 549 C CA . ASP A 1 71 ? 9.579 7.350 -18.393 1.00 90.12 71 ASP A CA 1
ATOM 550 C C . ASP A 1 71 ? 8.181 7.872 -18.748 1.00 90.12 71 ASP A C 1
ATOM 552 O O . ASP A 1 71 ? 7.604 8.713 -18.051 1.00 90.12 71 ASP A O 1
ATOM 556 N N . ARG A 1 72 ? 7.629 7.348 -19.845 1.00 89.31 72 ARG A N 1
ATOM 557 C CA . ARG A 1 72 ? 6.339 7.758 -20.411 1.00 89.31 72 ARG A CA 1
ATOM 558 C C . ARG A 1 72 ? 5.128 7.020 -19.844 1.00 89.31 72 ARG A C 1
ATOM 560 O O . ARG A 1 72 ? 4.016 7.305 -20.282 1.00 89.31 72 ARG A O 1
ATOM 567 N N . ARG A 1 73 ? 5.308 6.109 -18.882 1.00 89.25 73 ARG A N 1
ATOM 568 C CA . ARG A 1 73 ? 4.178 5.377 -18.292 1.00 89.25 73 ARG A CA 1
ATOM 569 C C . ARG A 1 73 ? 3.189 6.315 -17.609 1.00 89.25 73 ARG A C 1
ATOM 571 O O . ARG A 1 73 ? 3.580 7.228 -16.864 1.00 89.25 73 ARG A O 1
ATOM 578 N N . ASN A 1 74 ? 1.908 6.047 -17.823 1.00 89.38 74 ASN A N 1
ATOM 579 C CA . ASN A 1 74 ? 0.813 6.750 -17.174 1.00 89.38 74 ASN A CA 1
ATOM 580 C C . ASN A 1 74 ? 0.684 6.343 -15.690 1.00 89.38 74 ASN A C 1
ATOM 582 O O . ASN A 1 74 ? 1.398 5.475 -15.180 1.00 89.38 74 ASN A O 1
ATOM 586 N N . SER A 1 75 ? -0.214 7.011 -14.957 1.00 87.75 75 SER A N 1
ATOM 587 C CA . SER A 1 75 ? -0.390 6.760 -13.519 1.00 87.75 75 SER A CA 1
ATOM 588 C C . SER A 1 75 ? -0.817 5.319 -13.222 1.00 87.75 75 SER A C 1
ATOM 590 O O . SER A 1 75 ? -0.339 4.738 -12.250 1.00 87.75 75 SER A O 1
ATOM 592 N N . SER A 1 76 ? -1.680 4.740 -14.058 1.00 87.88 76 SER A N 1
ATOM 593 C CA . SER A 1 76 ? -2.195 3.379 -13.893 1.00 87.88 76 SER A CA 1
ATOM 594 C C . SER A 1 76 ? -1.091 2.342 -14.080 1.00 87.88 76 SER A C 1
ATOM 596 O O . SER A 1 76 ? -0.907 1.477 -13.231 1.00 87.88 76 SER A O 1
ATOM 598 N N . GLU A 1 77 ? -0.279 2.483 -15.128 1.00 87.62 77 GLU A N 1
ATOM 599 C CA . GLU A 1 77 ? 0.859 1.599 -15.403 1.00 87.62 77 GLU A CA 1
ATOM 600 C C . GLU A 1 77 ? 1.891 1.634 -14.272 1.00 87.62 77 GLU A C 1
ATOM 602 O O . GLU A 1 77 ? 2.393 0.591 -13.858 1.00 87.62 77 GLU A O 1
ATOM 607 N N . LYS A 1 78 ? 2.161 2.818 -13.704 1.00 87.31 78 LYS A N 1
ATOM 608 C CA . LYS A 1 78 ? 3.067 2.974 -12.552 1.00 87.31 78 LYS A CA 1
ATOM 609 C C . LYS A 1 78 ? 2.530 2.332 -11.268 1.00 87.31 78 LYS A C 1
ATOM 611 O O . LYS A 1 78 ? 3.324 1.975 -10.404 1.00 87.31 78 LYS A O 1
ATOM 616 N N . LYS A 1 79 ? 1.208 2.194 -11.135 1.00 90.56 79 LYS A N 1
ATOM 617 C CA . LYS A 1 79 ? 0.536 1.612 -9.960 1.00 90.56 79 LYS A CA 1
ATOM 618 C C . LYS A 1 79 ? 0.212 0.126 -10.112 1.00 90.56 79 LYS A C 1
ATOM 620 O O . LYS A 1 79 ? -0.103 -0.510 -9.113 1.00 90.56 79 LYS A O 1
ATOM 625 N N . SER A 1 80 ? 0.297 -0.419 -11.324 1.00 87.81 80 SER A N 1
ATOM 626 C CA . SER A 1 80 ? -0.090 -1.799 -11.653 1.00 87.81 80 SER A CA 1
ATOM 627 C C . SER A 1 80 ? 0.498 -2.842 -10.696 1.00 87.81 80 SER A C 1
ATOM 629 O O . SER A 1 80 ? -0.244 -3.656 -10.159 1.00 87.81 80 SER A O 1
ATOM 631 N N . LEU A 1 81 ? 1.798 -2.760 -10.398 1.00 84.44 81 LEU A N 1
ATOM 632 C CA . LEU A 1 81 ? 2.476 -3.676 -9.473 1.00 84.44 81 LEU A CA 1
ATOM 633 C C . LEU A 1 81 ? 1.916 -3.605 -8.048 1.00 84.44 81 LEU A C 1
ATOM 635 O O . LEU A 1 81 ? 1.697 -4.637 -7.423 1.00 84.44 81 LEU A O 1
ATOM 639 N N . ALA A 1 82 ? 1.643 -2.398 -7.545 1.00 87.81 82 ALA A N 1
ATOM 640 C CA . ALA A 1 82 ? 1.066 -2.226 -6.213 1.00 87.81 82 ALA A CA 1
ATOM 641 C C . ALA A 1 82 ? -0.359 -2.795 -6.141 1.00 87.81 82 ALA A C 1
ATOM 643 O O . ALA A 1 82 ? -0.724 -3.423 -5.151 1.00 87.81 82 ALA A O 1
ATOM 644 N N . VAL A 1 83 ? -1.148 -2.608 -7.203 1.00 90.56 83 VAL A N 1
ATOM 645 C CA . VAL A 1 83 ? -2.504 -3.166 -7.310 1.00 90.56 83 VAL A CA 1
ATOM 646 C C . VAL A 1 83 ? -2.466 -4.693 -7.401 1.00 90.56 83 VAL A C 1
ATOM 648 O O . VAL A 1 83 ? -3.244 -5.357 -6.720 1.00 90.56 83 VAL A O 1
ATOM 651 N N . SER A 1 84 ? -1.545 -5.255 -8.188 1.00 88.31 84 SER A N 1
ATOM 652 C CA . SER A 1 84 ? -1.364 -6.706 -8.312 1.00 88.31 84 SER A CA 1
ATOM 653 C C . SER A 1 84 ? -1.004 -7.336 -6.968 1.00 88.31 84 SER A C 1
ATOM 655 O O . SER A 1 84 ? -1.648 -8.293 -6.557 1.00 88.31 84 SER A O 1
ATOM 657 N N . LEU A 1 85 ? -0.043 -6.750 -6.246 1.00 88.19 85 LEU A N 1
ATOM 658 C CA . LEU A 1 85 ? 0.359 -7.223 -4.921 1.00 88.19 85 LEU A CA 1
ATOM 659 C C . LEU A 1 85 ? -0.795 -7.148 -3.910 1.00 88.19 85 LEU A C 1
ATOM 661 O O . LEU A 1 85 ? -1.015 -8.079 -3.143 1.00 88.19 85 LEU A O 1
ATOM 665 N N . ALA A 1 86 ? -1.551 -6.047 -3.907 1.00 89.12 86 ALA A N 1
ATOM 666 C CA . ALA A 1 86 ? -2.712 -5.908 -3.032 1.00 89.12 86 ALA A CA 1
ATOM 667 C C . ALA A 1 86 ? -3.795 -6.958 -3.335 1.00 89.12 86 ALA A C 1
ATOM 669 O O . ALA A 1 86 ? -4.428 -7.461 -2.408 1.00 89.12 86 ALA A O 1
ATOM 670 N N . SER A 1 87 ? -3.985 -7.295 -4.613 1.00 88.25 87 SER A N 1
ATOM 671 C CA . SER A 1 87 ? -4.947 -8.313 -5.049 1.00 88.25 87 SER A CA 1
ATOM 672 C C . SER A 1 87 ? -4.513 -9.707 -4.594 1.00 88.25 87 SER A C 1
ATOM 674 O O . SER A 1 87 ? -5.295 -10.402 -3.955 1.00 88.25 87 SER A O 1
ATOM 676 N N . GLU A 1 88 ? -3.243 -10.062 -4.795 1.00 87.75 88 GLU A N 1
ATOM 677 C CA . GLU A 1 88 ? -2.668 -11.335 -4.341 1.00 87.75 88 GLU A CA 1
ATOM 678 C C . GLU A 1 88 ? -2.785 -11.508 -2.816 1.00 87.75 88 GLU A C 1
ATOM 680 O O . GLU A 1 88 ? -3.193 -12.556 -2.317 1.00 87.75 88 GLU A O 1
ATOM 685 N N . LEU A 1 89 ? -2.493 -10.457 -2.042 1.00 86.38 89 LEU A N 1
ATOM 686 C CA . LEU A 1 89 ? -2.656 -10.485 -0.585 1.00 86.38 89 LEU A CA 1
ATOM 687 C C . LEU A 1 89 ? -4.123 -10.649 -0.162 1.00 86.38 89 LEU A C 1
ATOM 689 O O . LEU A 1 89 ? -4.406 -11.331 0.828 1.00 86.38 89 LEU A O 1
ATOM 693 N N . ALA A 1 90 ? -5.055 -10.029 -0.888 1.00 84.94 90 ALA A N 1
ATOM 694 C CA . ALA A 1 90 ? -6.481 -10.169 -0.622 1.00 84.94 90 ALA A CA 1
ATOM 695 C C . ALA A 1 90 ? -6.968 -11.599 -0.908 1.00 84.94 90 ALA A C 1
ATOM 697 O O . ALA A 1 90 ? -7.657 -12.178 -0.069 1.00 84.94 90 ALA A O 1
ATOM 698 N N . GLU A 1 91 ? -6.561 -12.188 -2.032 1.00 81.25 91 GLU A N 1
ATOM 699 C CA . GLU A 1 91 ? -6.917 -13.556 -2.431 1.00 81.25 91 GLU A CA 1
ATOM 700 C C . GLU A 1 91 ? -6.362 -14.600 -1.452 1.00 81.25 91 GLU A C 1
ATOM 702 O O . GLU A 1 91 ? -7.128 -15.404 -0.917 1.00 81.25 91 GLU A O 1
ATOM 707 N N . ASN A 1 92 ? -5.079 -14.503 -1.086 1.00 7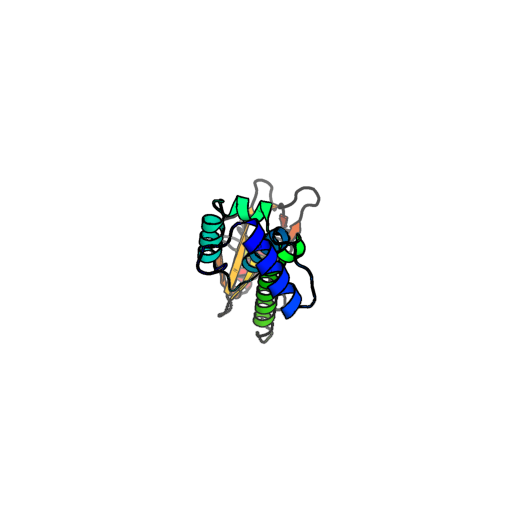3.44 92 ASN A N 1
ATOM 708 C CA . ASN A 1 92 ? -4.456 -15.377 -0.083 1.00 73.44 92 ASN A CA 1
ATOM 709 C C . ASN A 1 92 ? -5.145 -15.282 1.292 1.00 73.44 92 ASN A C 1
ATOM 711 O O . ASN A 1 92 ? -5.241 -16.260 2.039 1.00 73.44 92 ASN A O 1
ATOM 715 N N . THR A 1 93 ? -5.662 -14.099 1.641 1.00 69.75 93 THR A N 1
ATOM 716 C CA . THR A 1 93 ? -6.423 -13.915 2.883 1.00 69.75 93 THR A CA 1
ATOM 717 C C . THR A 1 93 ? -7.765 -14.649 2.821 1.00 69.75 93 THR A C 1
ATOM 719 O O . THR A 1 93 ? -8.156 -15.270 3.810 1.00 69.75 93 THR A O 1
ATOM 722 N N . ILE A 1 94 ? -8.457 -14.606 1.678 1.00 66.56 94 ILE A N 1
ATOM 723 C CA . ILE A 1 94 ? -9.757 -15.262 1.469 1.00 66.56 94 ILE A CA 1
ATOM 724 C C . ILE A 1 94 ? -9.607 -16.787 1.496 1.00 66.56 94 ILE A C 1
ATOM 726 O O . ILE A 1 94 ? -10.396 -17.464 2.155 1.00 66.56 94 ILE A O 1
ATOM 730 N N . GLU A 1 95 ? -8.570 -17.329 0.856 1.00 59.94 95 GLU A N 1
ATOM 731 C CA . GLU A 1 95 ? -8.334 -18.774 0.815 1.00 59.94 95 GLU A CA 1
ATOM 732 C C . GLU A 1 95 ? -8.058 -19.343 2.218 1.00 59.94 95 GLU A C 1
ATOM 734 O O . GLU A 1 95 ? -8.664 -20.346 2.604 1.00 59.94 95 GLU A O 1
ATOM 739 N N . SER A 1 96 ? -7.274 -18.643 3.053 1.00 57.25 96 SER A N 1
ATOM 740 C CA . SER A 1 96 ? -7.013 -19.090 4.434 1.00 57.25 96 SER A CA 1
ATOM 741 C C . SER A 1 96 ? -8.251 -19.061 5.347 1.00 57.25 96 SER A C 1
ATOM 743 O O . SER A 1 96 ? -8.336 -19.846 6.292 1.00 57.25 96 SER A O 1
ATOM 745 N N . LEU A 1 97 ? -9.237 -18.202 5.055 1.00 57.09 97 LEU A N 1
ATOM 746 C CA . LEU A 1 97 ? -10.502 -18.125 5.798 1.00 57.09 97 LEU A CA 1
ATOM 747 C C . LEU A 1 97 ? -11.482 -19.251 5.424 1.00 57.09 97 LEU A C 1
ATOM 749 O O . LEU A 1 97 ? -12.346 -19.592 6.227 1.00 57.09 97 LEU A O 1
ATOM 753 N N . SER A 1 98 ? -11.345 -19.848 4.237 1.00 54.91 98 SER A N 1
ATOM 754 C CA . SER A 1 98 ? -12.252 -20.895 3.739 1.00 54.91 98 SER A CA 1
ATOM 755 C C . SER A 1 98 ? -11.976 -22.304 4.296 1.00 54.91 98 SER A C 1
ATOM 757 O O . SER A 1 98 ? -12.803 -23.201 4.141 1.00 54.91 98 SER A O 1
ATOM 759 N N . ALA A 1 99 ? -10.844 -22.508 4.983 1.00 53.22 99 ALA A N 1
ATOM 760 C CA . ALA A 1 99 ? -10.338 -23.827 5.381 1.00 53.22 99 ALA A CA 1
ATOM 761 C C . ALA A 1 99 ? -10.627 -24.248 6.845 1.00 53.22 99 ALA A C 1
ATOM 763 O O . ALA A 1 99 ? -9.966 -25.148 7.365 1.00 53.22 99 ALA A O 1
ATOM 764 N N . GLN A 1 100 ? -11.585 -23.631 7.547 1.00 50.03 100 GLN A N 1
ATOM 765 C CA . GLN A 1 100 ? -11.896 -23.967 8.950 1.00 50.03 100 GLN A CA 1
ATOM 766 C C . GLN A 1 100 ? -13.283 -24.629 9.102 1.00 50.03 100 GLN A C 1
ATOM 768 O O . GLN A 1 100 ? -14.289 -23.990 8.793 1.00 50.03 100 GLN A O 1
ATOM 773 N N . PRO A 1 101 ? -13.378 -25.874 9.620 1.00 47.59 101 PRO A N 1
ATOM 774 C CA . PRO A 1 101 ? -14.658 -26.508 9.918 1.00 47.59 101 PRO A CA 1
ATOM 775 C C . PRO A 1 101 ? -15.201 -26.200 11.334 1.00 47.59 101 PRO A C 1
ATOM 777 O O . PRO A 1 101 ? -14.505 -26.345 12.337 1.00 47.59 101 PRO A O 1
ATOM 780 N N . SER A 1 102 ? -16.503 -25.876 11.355 1.00 47.03 102 SER A N 1
ATOM 781 C CA . SER A 1 102 ? -17.572 -26.170 12.343 1.00 47.03 102 SER A CA 1
ATOM 782 C C . SER A 1 102 ? -17.555 -25.621 13.794 1.00 47.03 102 SER A C 1
ATOM 784 O O . SER A 1 102 ? -16.782 -26.034 14.657 1.00 47.03 102 SER A O 1
ATOM 786 N N . ASP A 1 103 ? -18.565 -24.775 14.063 1.00 51.28 103 ASP A N 1
ATOM 787 C CA . ASP A 1 103 ? -19.682 -24.963 15.025 1.00 51.28 103 ASP A CA 1
ATOM 788 C C . ASP A 1 103 ? -19.503 -24.914 16.554 1.00 51.28 103 ASP A C 1
ATOM 790 O O . ASP A 1 103 ? -20.332 -25.444 17.294 1.00 51.28 103 ASP A O 1
ATOM 794 N N . ARG A 1 104 ? -18.537 -24.160 17.090 1.00 49.28 104 ARG A N 1
ATOM 795 C CA . ARG A 1 104 ? -18.629 -23.710 18.508 1.00 49.28 104 ARG A CA 1
ATOM 796 C C . ARG A 1 104 ? -18.589 -22.199 18.739 1.00 49.28 104 ARG A C 1
ATOM 798 O O . ARG A 1 104 ? -18.940 -21.755 19.825 1.00 49.28 104 ARG A O 1
ATOM 805 N N . ASN A 1 105 ? -18.254 -21.414 17.712 1.00 50.00 105 ASN A N 1
ATOM 806 C CA . ASN A 1 105 ? -18.070 -19.960 17.798 1.00 50.00 105 ASN A CA 1
ATOM 807 C C . ASN A 1 105 ? -18.904 -19.208 16.742 1.00 50.00 105 ASN A C 1
ATOM 809 O O . ASN A 1 105 ? -18.387 -18.300 16.094 1.00 50.00 105 ASN A O 1
ATOM 813 N N . ALA A 1 106 ? -20.163 -19.600 16.521 1.00 50.62 106 ALA A N 1
ATOM 814 C CA . ALA A 1 106 ? -21.041 -18.923 15.564 1.00 50.62 106 ALA A CA 1
ATOM 815 C C . ALA A 1 106 ? -21.107 -17.407 15.871 1.00 50.62 106 ALA A C 1
ATOM 817 O O . ALA A 1 106 ? -21.749 -16.992 16.835 1.00 50.62 106 ALA A O 1
ATOM 818 N N . GLY A 1 107 ? -20.395 -16.590 15.081 1.00 60.97 107 GLY A N 1
ATOM 819 C CA . GLY A 1 107 ? -20.364 -15.123 15.178 1.00 60.97 107 GLY A CA 1
ATOM 820 C C . GLY A 1 107 ? -19.025 -14.463 15.559 1.00 60.97 107 GLY A C 1
ATOM 821 O O . GLY A 1 107 ? -18.959 -13.230 15.600 1.00 60.97 107 GLY A O 1
ATOM 822 N N . LEU A 1 108 ? -17.954 -15.219 15.837 1.00 73.62 108 LEU A N 1
ATOM 823 C CA . LEU A 1 108 ? -16.611 -14.653 16.065 1.00 73.62 108 LEU A CA 1
ATOM 824 C C . LEU A 1 108 ? -15.778 -14.652 14.779 1.00 73.62 108 LEU A C 1
ATOM 826 O O . LEU A 1 108 ? -14.842 -15.433 14.626 1.00 73.62 108 LEU A O 1
ATOM 830 N N . ASP A 1 109 ? -16.112 -13.732 13.880 1.00 80.69 109 ASP A N 1
ATOM 831 C CA . ASP A 1 109 ? -15.406 -13.543 12.618 1.00 80.69 109 ASP A CA 1
ATOM 832 C C . ASP A 1 109 ? -14.389 -12.398 12.688 1.00 80.69 109 ASP A C 1
ATOM 834 O O . ASP A 1 109 ? -14.365 -11.571 13.610 1.00 80.69 109 ASP A O 1
ATOM 838 N N . LYS A 1 110 ? -13.538 -12.319 11.663 1.00 83.69 110 LYS A N 1
ATOM 839 C CA . LYS A 1 110 ? -12.663 -11.165 11.452 1.00 83.69 110 LYS A CA 1
ATOM 840 C C . LYS A 1 110 ? -13.491 -9.876 11.437 1.00 83.69 110 LYS A C 1
ATOM 842 O O . LYS A 1 110 ? -14.460 -9.741 10.698 1.00 83.69 110 LYS A O 1
ATOM 847 N N . GLY A 1 111 ? -13.079 -8.902 12.242 1.00 84.88 111 GLY A N 1
ATOM 848 C CA . GLY A 1 111 ? -13.765 -7.626 12.397 1.00 84.88 111 GLY A CA 1
ATOM 849 C C . GLY A 1 111 ? -14.860 -7.603 13.466 1.00 84.88 111 GLY A C 1
ATOM 850 O O . GLY A 1 111 ? -15.349 -6.503 13.743 1.00 84.88 111 GLY A O 1
ATOM 851 N N . SER A 1 112 ? -15.204 -8.736 14.090 1.00 88.00 112 SER A N 1
ATOM 852 C CA . SER A 1 112 ? -16.125 -8.777 15.231 1.00 88.00 112 SER A CA 1
ATOM 853 C C . SER A 1 112 ? -15.552 -8.037 16.441 1.00 88.00 112 SER A C 1
ATOM 855 O O . SER A 1 112 ? -14.346 -8.058 16.709 1.00 88.00 112 SER A O 1
ATOM 857 N N . TRP A 1 113 ? -16.444 -7.374 17.177 1.00 91.00 113 TRP A N 1
ATOM 858 C CA . TRP A 1 113 ? -16.124 -6.725 18.443 1.00 91.00 113 TRP A CA 1
ATOM 859 C C . TRP A 1 113 ? -16.197 -7.733 19.580 1.00 91.00 113 TRP A C 1
ATOM 861 O O . TRP A 1 113 ? -17.192 -8.445 19.736 1.00 91.00 113 TRP A O 1
ATOM 871 N N . VAL A 1 114 ? -15.150 -7.758 20.393 1.00 91.12 114 VAL A N 1
ATOM 872 C CA . VAL A 1 114 ? -15.006 -8.669 21.523 1.00 91.12 114 VAL A CA 1
ATOM 873 C C . VAL A 1 114 ? -14.564 -7.913 22.765 1.00 91.12 114 VAL A C 1
ATOM 875 O O . VAL A 1 114 ? -13.951 -6.850 22.681 1.00 91.12 114 VAL A O 1
ATOM 878 N N . ALA A 1 115 ? -14.886 -8.458 23.928 1.00 90.12 115 ALA A N 1
ATOM 879 C CA . ALA A 1 115 ? -14.393 -7.966 25.198 1.00 90.12 115 ALA A CA 1
ATOM 880 C C . ALA A 1 115 ? -13.735 -9.090 25.996 1.00 90.12 115 ALA A C 1
ATOM 882 O O . ALA A 1 115 ? -14.199 -10.231 25.962 1.00 90.12 115 ALA A O 1
ATOM 883 N N . LEU A 1 116 ? -12.693 -8.728 26.740 1.00 88.44 116 LEU A N 1
ATOM 884 C CA . LEU A 1 116 ? -12.043 -9.570 27.740 1.00 88.44 116 LEU A CA 1
ATOM 885 C C . LEU A 1 116 ? -12.244 -8.958 29.122 1.00 88.44 116 LEU A C 1
ATOM 887 O O . LEU A 1 116 ? -12.276 -7.736 29.264 1.00 88.44 116 LEU A O 1
ATOM 891 N N . THR A 1 117 ? -12.368 -9.781 30.155 1.00 84.50 117 THR A N 1
ATOM 892 C CA . THR A 1 117 ? -12.355 -9.301 31.543 1.00 84.50 117 THR A CA 1
ATOM 893 C C . THR A 1 117 ? -10.925 -9.220 32.053 1.00 84.50 117 THR A C 1
ATOM 895 O O . THR A 1 117 ? -10.175 -10.180 31.913 1.00 84.50 117 THR A O 1
ATOM 898 N N . VAL A 1 118 ? -10.560 -8.099 32.676 1.00 83.56 118 VAL A N 1
ATOM 899 C CA . VAL A 1 118 ? -9.235 -7.928 33.293 1.00 83.56 118 VAL A CA 1
ATOM 900 C C . VAL A 1 118 ? -9.142 -8.780 34.561 1.00 83.56 118 VAL A C 1
ATOM 902 O O . VAL A 1 118 ? -10.128 -8.901 35.298 1.00 83.56 118 VAL A O 1
ATOM 905 N N . GLU A 1 119 ? -7.960 -9.321 34.855 1.00 75.88 119 GLU A N 1
ATOM 906 C CA . GLU A 1 119 ? -7.678 -9.960 36.143 1.00 75.88 119 GLU A CA 1
ATOM 907 C C . GLU A 1 119 ? -7.999 -9.004 37.309 1.00 75.88 119 GLU A C 1
ATOM 909 O O . GLU A 1 119 ? -7.631 -7.829 37.306 1.00 75.88 119 GLU A O 1
ATOM 914 N N . GLY A 1 120 ? -8.764 -9.485 38.293 1.00 72.00 120 GLY A N 1
ATOM 915 C CA . GLY A 1 120 ? -9.264 -8.665 39.406 1.00 72.00 120 GLY A CA 1
ATOM 916 C C . GLY A 1 120 ? -10.582 -7.921 39.134 1.00 72.00 120 GLY A C 1
ATOM 917 O O . GLY A 1 120 ? -11.097 -7.244 40.025 1.00 72.00 120 GLY A O 1
ATOM 918 N N . SER A 1 121 ? -11.179 -8.064 37.944 1.00 75.56 121 SER A N 1
ATOM 919 C CA . SER A 1 121 ? -12.533 -7.569 37.674 1.00 75.56 121 SER A CA 1
ATOM 920 C C . SER A 1 121 ? -13.571 -8.300 38.532 1.00 75.56 121 SER A C 1
ATOM 922 O O . SER A 1 121 ? -13.684 -9.525 38.479 1.00 75.56 121 SER A O 1
ATOM 924 N N . THR A 1 122 ? -14.416 -7.555 39.245 1.00 76.44 122 THR A N 1
ATOM 925 C CA . THR A 1 122 ? -15.498 -8.113 40.078 1.00 76.44 122 THR A CA 1
ATOM 926 C C . THR A 1 122 ? -16.874 -7.735 39.531 1.00 76.44 122 THR A C 1
ATOM 928 O O . THR A 1 122 ? -17.014 -6.769 38.786 1.00 76.44 122 THR A O 1
ATOM 931 N N . LEU A 1 123 ? -17.935 -8.447 39.933 1.00 73.19 123 LEU A N 1
ATOM 932 C CA . LEU A 1 123 ? -19.312 -8.078 39.556 1.00 73.19 123 LEU A CA 1
ATOM 933 C C . LEU A 1 123 ? -19.722 -6.686 40.076 1.00 73.19 123 LEU A C 1
ATOM 935 O O . LEU A 1 123 ? -20.576 -6.029 39.472 1.00 73.19 123 LEU A O 1
ATOM 939 N N . ALA A 1 124 ? -19.136 -6.252 41.197 1.00 72.50 124 ALA A N 1
ATOM 940 C CA . ALA A 1 124 ? -19.366 -4.939 41.794 1.00 72.50 124 ALA A CA 1
ATOM 941 C C . ALA A 1 124 ? -18.624 -3.824 41.038 1.00 72.50 124 ALA A C 1
ATOM 943 O O . ALA A 1 124 ? -19.179 -2.741 40.858 1.00 72.50 124 ALA A O 1
ATOM 944 N N . ASN A 1 125 ? -17.414 -4.109 40.546 1.00 77.75 125 ASN A N 1
ATOM 945 C CA . ASN A 1 125 ? -16.610 -3.195 39.740 1.00 77.75 125 ASN A CA 1
ATOM 946 C C . ASN A 1 125 ? -16.069 -3.911 38.485 1.00 77.75 125 ASN A C 1
ATOM 948 O O . ASN A 1 125 ? -14.929 -4.388 38.494 1.00 77.75 125 ASN A O 1
ATOM 952 N N . PRO A 1 126 ? -16.895 -4.051 37.429 1.00 78.75 126 PRO A N 1
ATOM 953 C CA . PRO A 1 126 ? -16.505 -4.793 36.242 1.00 78.75 126 PRO A CA 1
ATOM 954 C C . PRO A 1 126 ? -15.498 -3.988 35.418 1.00 78.75 126 PRO A C 1
ATOM 956 O O . PRO A 1 126 ? -15.799 -2.882 34.967 1.00 78.75 126 PRO A O 1
ATOM 959 N N . ASN A 1 127 ? -14.324 -4.572 35.191 1.00 82.75 127 ASN A N 1
ATOM 960 C CA . ASN A 1 127 ? -13.263 -4.016 34.367 1.00 82.75 127 ASN A CA 1
ATOM 961 C C . ASN A 1 127 ? -13.034 -4.905 33.142 1.00 82.75 127 ASN A C 1
ATOM 963 O O . ASN A 1 127 ? -12.830 -6.116 33.262 1.00 82.75 127 ASN A O 1
ATOM 967 N N . ILE A 1 128 ? -13.091 -4.298 31.962 1.00 87.94 128 ILE A N 1
ATOM 968 C CA . ILE A 1 128 ? -12.994 -5.012 30.693 1.00 87.94 128 ILE A CA 1
ATOM 969 C C . ILE A 1 128 ? -12.047 -4.305 29.735 1.00 87.94 128 ILE A C 1
ATOM 971 O O . ILE A 1 128 ? -11.845 -3.092 29.803 1.00 87.94 128 ILE A O 1
ATOM 975 N N . LEU A 1 129 ? -11.561 -5.078 28.779 1.00 88.06 129 LEU A N 1
ATOM 976 C CA . LEU A 1 129 ? -10.754 -4.636 27.661 1.00 88.06 129 LEU A CA 1
ATOM 977 C C . LEU A 1 129 ? -11.572 -4.837 26.397 1.00 88.06 129 LEU A C 1
ATOM 979 O O . LEU A 1 129 ? -12.077 -5.932 26.154 1.00 88.06 129 LEU A O 1
ATOM 983 N N . LEU A 1 130 ? -11.748 -3.765 25.629 1.00 91.81 130 LEU A N 1
ATOM 984 C CA . LEU A 1 130 ? -12.471 -3.814 24.368 1.00 91.81 130 LEU A CA 1
ATOM 985 C C . LEU A 1 130 ? -11.478 -4.048 23.236 1.00 91.81 130 LEU A C 1
ATOM 987 O O . LEU A 1 130 ? -10.475 -3.342 23.131 1.00 91.81 130 LEU A O 1
ATOM 991 N N . ALA A 1 131 ? -11.790 -5.001 22.367 1.00 92.19 131 ALA A N 1
ATOM 992 C CA . ALA A 1 131 ? -10.961 -5.312 21.224 1.00 92.19 131 ALA A CA 1
ATOM 993 C C . ALA A 1 131 ? -11.782 -5.628 19.971 1.00 92.19 131 ALA A C 1
ATOM 995 O O . ALA A 1 131 ? -12.983 -5.908 20.019 1.00 92.19 131 ALA A O 1
ATOM 996 N N . ARG A 1 132 ? -11.109 -5.583 18.823 1.00 90.75 132 ARG A N 1
ATOM 997 C CA . ARG A 1 132 ? -11.653 -6.009 17.534 1.00 90.75 132 ARG A CA 1
ATOM 998 C C . ARG A 1 132 ? -10.756 -7.081 16.933 1.00 90.75 132 ARG A C 1
ATOM 1000 O O . ARG A 1 132 ? -9.540 -6.902 16.889 1.00 90.75 132 ARG A O 1
ATOM 1007 N N . ILE A 1 133 ? -11.349 -8.178 16.465 1.00 90.12 133 ILE A N 1
ATOM 1008 C CA . ILE A 1 133 ? -10.596 -9.294 15.879 1.00 90.12 133 ILE A CA 1
ATOM 1009 C C . ILE A 1 133 ? -9.964 -8.838 14.564 1.00 90.12 133 ILE A C 1
ATOM 1011 O O . ILE A 1 133 ? -10.672 -8.473 13.624 1.00 90.12 133 ILE A O 1
ATOM 1015 N N . GLN A 1 134 ? -8.636 -8.881 14.486 1.00 87.56 134 GLN A N 1
ATOM 1016 C CA . GLN A 1 134 ? -7.894 -8.565 13.271 1.00 87.56 134 GLN A CA 1
ATOM 1017 C C . GLN A 1 134 ? -7.742 -9.794 12.382 1.00 87.56 134 GLN A C 1
ATOM 1019 O O . GLN A 1 134 ? -8.026 -9.708 11.191 1.00 87.56 134 GLN A O 1
ATOM 1024 N N . ASN A 1 135 ? -7.313 -10.921 12.955 1.00 84.44 135 ASN A N 1
ATOM 1025 C CA . ASN A 1 135 ? -7.122 -12.192 12.259 1.00 84.44 135 ASN A CA 1
ATOM 1026 C C . ASN A 1 135 ? -7.376 -13.364 13.216 1.00 84.44 135 ASN A C 1
ATOM 1028 O O . ASN A 1 135 ? -7.018 -13.298 14.394 1.00 84.44 135 ASN A O 1
ATOM 1032 N N . LEU A 1 136 ? -7.944 -14.445 12.685 1.00 84.19 136 LEU A N 1
ATOM 1033 C CA . LEU A 1 136 ? -8.038 -15.734 13.366 1.00 84.19 136 LEU A CA 1
ATOM 1034 C C . LEU A 1 136 ? -6.756 -16.528 13.094 1.00 84.19 136 LEU A C 1
ATOM 1036 O O . LEU A 1 136 ? -6.254 -16.539 11.972 1.00 84.19 136 LEU A O 1
ATOM 1040 N N . MET A 1 137 ? -6.208 -17.156 14.127 1.00 79.94 137 MET A N 1
ATOM 1041 C CA . MET A 1 137 ? -4.955 -17.904 14.082 1.00 79.94 137 MET A CA 1
ATOM 1042 C C . MET A 1 137 ? -5.199 -19.390 14.390 1.00 79.94 137 MET A C 1
ATOM 1044 O O . MET A 1 137 ? -6.154 -19.729 15.101 1.00 79.94 137 MET A O 1
ATOM 1048 N N . PRO A 1 138 ? -4.316 -20.295 13.924 1.00 75.19 138 PRO A N 1
ATOM 1049 C CA . PRO A 1 138 ? -4.366 -21.705 14.297 1.00 75.19 138 PRO A CA 1
ATOM 1050 C C . PRO A 1 138 ? -4.330 -21.904 15.820 1.00 75.19 138 PRO A C 1
ATOM 1052 O O . PRO A 1 138 ? -3.686 -21.148 16.547 1.00 75.19 138 PRO A O 1
ATOM 1055 N N . GLY A 1 139 ? -5.013 -22.943 16.307 1.00 79.31 139 GLY A N 1
ATOM 1056 C CA . GLY A 1 139 ? -5.072 -23.249 17.741 1.00 79.31 139 GLY A CA 1
ATOM 1057 C C . GLY A 1 139 ? -6.077 -22.407 18.534 1.00 79.31 139 GLY A C 1
ATOM 1058 O O . GLY A 1 139 ? -5.845 -22.161 19.713 1.00 79.31 139 GLY A O 1
ATOM 1059 N N . ARG A 1 140 ? -7.179 -21.970 17.899 1.00 80.56 140 ARG A N 1
ATOM 1060 C CA . ARG A 1 140 ? -8.266 -21.175 18.517 1.00 80.56 140 ARG A CA 1
ATOM 1061 C C . ARG A 1 140 ? -7.773 -19.869 19.149 1.00 80.56 140 ARG A C 1
ATOM 1063 O O . ARG A 1 140 ? -8.249 -19.470 20.207 1.00 80.56 140 ARG A O 1
ATOM 1070 N N . LYS A 1 141 ? -6.834 -19.189 18.493 1.00 87.12 141 LYS A N 1
ATOM 1071 C CA . LYS A 1 141 ? -6.331 -17.879 18.921 1.00 87.12 141 LYS A CA 1
ATOM 1072 C C . LYS A 1 141 ? -6.766 -16.790 17.950 1.00 87.12 141 LYS A C 1
ATOM 1074 O O . LYS A 1 141 ? -7.036 -17.066 16.784 1.00 87.12 141 LYS A O 1
ATOM 1079 N N . ALA A 1 142 ? -6.808 -15.552 18.414 1.00 88.56 142 ALA A N 1
ATOM 1080 C CA . ALA A 1 142 ? -7.070 -14.388 17.585 1.00 88.56 142 ALA A CA 1
ATOM 1081 C C . ALA A 1 142 ? -6.081 -13.270 17.895 1.00 88.56 142 ALA A C 1
ATOM 1083 O O . ALA A 1 142 ? -5.762 -13.013 19.054 1.00 88.56 142 ALA A O 1
ATOM 1084 N N . SER A 1 143 ? -5.634 -12.587 16.844 1.00 89.88 143 SER A N 1
ATOM 1085 C CA . SER A 1 143 ? -4.923 -11.317 16.956 1.00 89.88 143 SER A CA 1
ATOM 1086 C C . SER A 1 143 ? -5.934 -10.178 17.081 1.00 89.88 143 SER A C 1
ATOM 1088 O O . SER A 1 143 ? -6.947 -10.157 16.370 1.00 89.88 143 SER A O 1
ATOM 1090 N N . LEU A 1 144 ? -5.672 -9.250 17.998 1.00 90.88 144 LEU A N 1
ATOM 1091 C CA . LEU A 1 144 ? -6.631 -8.251 18.456 1.00 90.88 144 LEU A CA 1
ATOM 1092 C C . LEU A 1 144 ? -6.113 -6.818 18.297 1.00 90.88 144 LEU A C 1
ATOM 1094 O O . LEU A 1 144 ? -4.967 -6.518 18.619 1.00 90.88 144 LEU A O 1
ATOM 1098 N N . LEU A 1 145 ? -7.011 -5.914 17.898 1.00 90.62 145 LEU A N 1
ATOM 1099 C CA . LEU A 1 145 ? -6.822 -4.464 17.981 1.00 90.62 145 LEU A CA 1
ATOM 1100 C C . LEU A 1 145 ? -7.485 -3.927 19.245 1.00 90.62 145 LEU A C 1
ATOM 1102 O O . LEU A 1 145 ? -8.674 -4.167 19.451 1.00 90.62 145 LEU A O 1
ATOM 1106 N N . TRP A 1 146 ? -6.743 -3.174 20.054 1.00 90.00 146 TRP A N 1
ATOM 1107 C CA . TRP A 1 146 ? -7.181 -2.748 21.382 1.00 90.00 146 TRP A CA 1
ATOM 1108 C C . TRP A 1 146 ? -7.796 -1.360 21.385 1.00 90.00 146 TRP A C 1
ATOM 1110 O O . TRP A 1 146 ? -7.367 -0.445 20.680 1.00 90.00 146 TRP A O 1
ATOM 1120 N N . PHE A 1 147 ? -8.813 -1.203 22.226 1.00 90.44 147 PHE A N 1
ATOM 1121 C CA . PHE A 1 147 ? -9.510 0.052 22.425 1.00 90.44 147 PHE A CA 1
ATOM 1122 C C . PHE A 1 147 ? -9.519 0.385 23.912 1.00 90.44 147 PHE A C 1
ATOM 1124 O O . PHE A 1 147 ? -10.058 -0.354 24.739 1.00 90.44 147 PHE A O 1
ATOM 1131 N N . LYS A 1 148 ? -8.909 1.518 24.258 1.00 88.50 148 LYS A N 1
ATOM 1132 C CA . LYS A 1 148 ? -8.787 1.975 25.640 1.00 88.50 148 LYS A CA 1
ATOM 1133 C C . LYS A 1 148 ? -9.996 2.821 26.013 1.00 88.50 148 LYS A C 1
ATOM 1135 O O . LYS A 1 148 ? -10.462 3.632 25.212 1.00 88.50 148 LYS A O 1
ATOM 1140 N N . ALA A 1 149 ? -10.492 2.635 27.234 1.00 87.12 149 ALA A N 1
ATOM 1141 C CA . ALA A 1 149 ? -11.536 3.487 27.784 1.00 87.12 149 ALA A CA 1
ATOM 1142 C C . ALA A 1 149 ? -11.045 4.942 27.850 1.00 87.12 149 ALA A C 1
ATOM 1144 O O . ALA A 1 149 ? -9.918 5.215 28.271 1.00 87.12 149 ALA A O 1
ATOM 1145 N N . THR A 1 150 ? -11.891 5.869 27.418 1.00 86.50 150 THR A N 1
ATOM 1146 C CA . THR A 1 150 ? -11.629 7.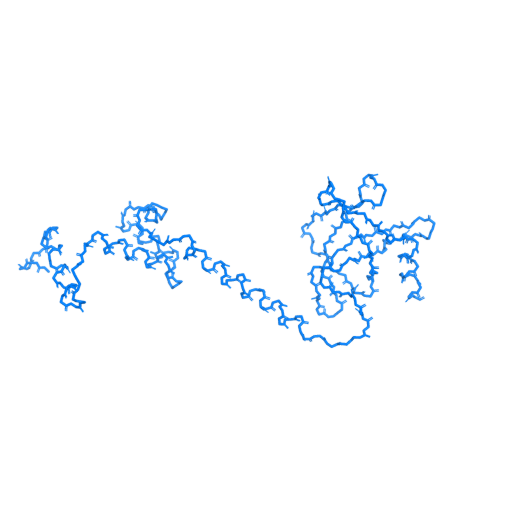308 27.517 1.00 86.50 150 THR A CA 1
ATOM 1147 C C . THR A 1 150 ? -12.062 7.849 28.884 1.00 86.50 150 THR A C 1
ATOM 1149 O O . THR A 1 150 ? -12.592 7.112 29.715 1.00 86.50 150 THR A O 1
ATOM 1152 N N . ALA A 1 151 ? -11.854 9.148 29.124 1.00 82.12 151 ALA A N 1
ATOM 1153 C CA . ALA A 1 151 ? -12.351 9.813 30.331 1.00 82.12 151 ALA A CA 1
ATOM 1154 C C . ALA A 1 151 ? -13.889 9.784 30.431 1.00 82.12 151 ALA A C 1
ATOM 1156 O O . ALA A 1 151 ? -14.443 9.808 31.530 1.00 82.12 151 ALA A O 1
ATOM 1157 N N . GLU A 1 152 ? -14.586 9.705 29.294 1.00 81.50 152 GLU A N 1
ATOM 1158 C CA . GLU A 1 152 ? -16.037 9.579 29.259 1.00 81.50 152 GLU A CA 1
ATOM 1159 C C . GLU A 1 152 ? -16.468 8.112 29.396 1.00 81.50 152 GLU A C 1
ATOM 1161 O O . GLU A 1 152 ? -15.975 7.202 28.719 1.00 81.50 152 GLU A O 1
ATOM 1166 N N . LYS A 1 153 ? -17.427 7.869 30.294 1.00 80.38 153 LYS A N 1
ATOM 1167 C CA . LYS A 1 153 ? -17.845 6.519 30.673 1.00 80.38 153 LYS A CA 1
ATOM 1168 C C . LYS A 1 153 ? -18.467 5.761 29.496 1.00 80.38 153 LYS A C 1
ATOM 1170 O O . LYS A 1 153 ? -19.483 6.168 28.939 1.00 80.38 153 LYS A O 1
ATOM 1175 N N . GLY A 1 154 ? -17.911 4.585 29.200 1.00 81.88 154 GLY A N 1
ATOM 1176 C CA . GLY A 1 154 ? -18.417 3.680 28.161 1.00 81.88 154 GLY A CA 1
ATOM 1177 C C . GLY A 1 154 ? -17.990 4.048 26.740 1.00 81.88 154 GLY A C 1
ATOM 1178 O O . GLY A 1 154 ? -18.465 3.414 25.793 1.00 81.88 154 GLY A O 1
ATOM 1179 N N . LEU A 1 155 ? -17.108 5.042 26.596 1.00 88.62 155 LEU A N 1
ATOM 1180 C CA . LEU A 1 155 ? -16.471 5.388 25.335 1.00 88.62 155 LEU A CA 1
ATOM 1181 C C . LEU A 1 155 ? -15.052 4.843 25.279 1.00 88.62 155 LEU A C 1
ATOM 1183 O O . LEU A 1 155 ? -14.301 4.913 26.253 1.00 88.62 155 LEU A O 1
ATOM 1187 N N . TYR A 1 156 ? -14.702 4.324 24.114 1.00 90.44 156 TYR A N 1
ATOM 1188 C CA . TYR A 1 156 ? -13.444 3.663 23.842 1.00 90.44 156 TYR A CA 1
ATOM 1189 C C . TYR A 1 156 ? -12.844 4.222 22.557 1.00 90.44 156 TYR A C 1
ATOM 1191 O O . TYR A 1 156 ? -13.560 4.466 21.584 1.00 90.44 156 TYR A O 1
ATOM 1199 N N . ALA A 1 157 ? -11.531 4.411 22.552 1.00 89.81 157 ALA A N 1
ATOM 1200 C CA . ALA A 1 157 ? -10.780 4.880 21.395 1.00 89.81 157 ALA A CA 1
ATOM 1201 C C . ALA A 1 157 ? -9.677 3.881 21.058 1.00 89.81 157 ALA A C 1
ATOM 1203 O O . ALA A 1 157 ? -9.156 3.204 21.949 1.00 89.81 157 ALA A O 1
ATOM 1204 N N . PHE A 1 158 ? -9.339 3.781 19.773 1.00 89.00 158 PHE A N 1
ATOM 1205 C CA . PHE A 1 158 ? -8.264 2.901 19.327 1.00 89.00 158 PHE A CA 1
ATOM 1206 C C . PHE A 1 158 ? -6.956 3.274 20.027 1.00 89.00 158 PHE A C 1
ATOM 1208 O O . PHE A 1 158 ? -6.579 4.447 20.076 1.00 89.00 158 PHE A O 1
ATOM 1215 N N . HIS A 1 159 ? -6.280 2.269 20.568 1.00 85.44 159 HIS A N 1
ATOM 1216 C CA . HIS A 1 159 ? -4.974 2.423 21.175 1.00 85.44 159 HIS A CA 1
ATOM 1217 C C . HIS A 1 159 ? -3.969 1.628 20.354 1.00 85.44 159 HIS A C 1
ATOM 1219 O O . HIS A 1 159 ? -4.032 0.401 20.304 1.00 85.44 159 HIS A O 1
ATOM 1225 N N . TYR A 1 160 ? -3.073 2.350 19.687 1.00 80.44 160 TYR A N 1
ATOM 1226 C CA . TYR A 1 160 ? -1.953 1.734 19.002 1.00 80.44 160 TYR A CA 1
ATOM 1227 C C . TYR A 1 160 ? -0.861 1.407 20.018 1.00 80.44 160 TYR A C 1
ATOM 1229 O O . TYR A 1 160 ? -0.416 2.291 20.750 1.00 80.44 160 TYR A O 1
ATOM 1237 N N . ASP A 1 161 ? -0.446 0.149 20.021 1.00 76.56 161 ASP A N 1
ATOM 1238 C CA . ASP A 1 161 ? 0.705 -0.361 20.751 1.00 76.56 161 ASP A CA 1
ATOM 1239 C C . ASP A 1 161 ? 1.535 -1.200 19.766 1.00 76.56 161 ASP A C 1
ATOM 1241 O O . ASP A 1 161 ? 0.978 -1.811 18.851 1.00 76.56 161 ASP A O 1
ATOM 1245 N N . GLU A 1 162 ? 2.859 -1.204 19.911 1.00 74.88 162 GLU A N 1
ATOM 1246 C CA . GLU A 1 162 ? 3.760 -1.983 19.045 1.00 74.88 162 GLU A CA 1
ATOM 1247 C C . GLU A 1 162 ? 3.659 -3.492 19.324 1.00 74.88 162 GLU A C 1
ATOM 1249 O O . GLU A 1 162 ? 4.052 -4.320 18.498 1.00 74.88 162 GLU A O 1
ATOM 1254 N N . ALA A 1 163 ? 3.097 -3.865 20.476 1.00 77.25 163 ALA A N 1
ATOM 1255 C CA . ALA A 1 163 ? 2.859 -5.250 20.840 1.00 77.25 163 ALA A CA 1
ATOM 1256 C C . ALA A 1 163 ? 1.733 -5.883 20.003 1.00 77.25 163 ALA A C 1
ATOM 1258 O O . ALA A 1 163 ? 0.633 -5.348 19.868 1.00 77.25 163 ALA A O 1
ATOM 1259 N N . SER A 1 164 ? 1.990 -7.084 19.482 1.00 75.88 164 SER A N 1
ATOM 1260 C CA . SER A 1 164 ? 0.949 -7.928 18.892 1.00 75.88 164 SER A CA 1
ATOM 1261 C C . SER A 1 164 ? 0.196 -8.657 19.996 1.00 75.88 164 SER A C 1
ATOM 1263 O O . SER A 1 164 ? 0.738 -9.546 20.648 1.00 75.88 164 SER A O 1
ATOM 1265 N N . TRP A 1 165 ? -1.067 -8.300 20.184 1.00 85.25 165 TRP A N 1
ATOM 1266 C CA . TRP A 1 165 ? -1.907 -8.909 21.205 1.00 85.25 165 TRP A CA 1
ATOM 1267 C C . TRP A 1 165 ? -2.630 -10.129 20.643 1.00 85.25 165 TRP A C 1
ATOM 1269 O O . TRP A 1 165 ? -3.390 -10.018 19.676 1.00 85.25 165 TRP A O 1
ATOM 1279 N N . ILE A 1 166 ? -2.384 -11.291 21.244 1.00 89.12 166 ILE A N 1
ATOM 1280 C CA . ILE A 1 166 ? -2.929 -12.576 20.808 1.00 89.12 166 ILE A CA 1
ATOM 1281 C C . ILE A 1 166 ? -3.616 -13.236 21.995 1.00 89.12 166 ILE A C 1
ATOM 1283 O O . ILE A 1 166 ? -2.973 -13.490 23.008 1.00 89.12 166 ILE A O 1
ATOM 1287 N N . GLU A 1 167 ? -4.893 -13.567 21.837 1.00 89.12 167 GLU A N 1
ATOM 1288 C CA . GLU A 1 167 ? -5.710 -14.160 22.897 1.00 89.12 167 GLU A CA 1
ATOM 1289 C C . GLU A 1 167 ? -6.432 -15.420 22.428 1.00 89.12 167 GLU A C 1
ATOM 1291 O O . GLU A 1 167 ? -6.665 -15.615 21.231 1.00 89.12 167 GLU A O 1
ATOM 1296 N N . SER A 1 168 ? -6.790 -16.289 23.374 1.00 86.69 168 SER A N 1
ATOM 1297 C CA . SER A 1 168 ? -7.631 -17.456 23.088 1.00 86.69 168 SER A CA 1
ATOM 1298 C C . SER A 1 168 ? -9.064 -17.020 22.793 1.00 86.69 168 SER A C 1
ATOM 1300 O O . SER A 1 168 ? -9.630 -16.222 23.537 1.00 86.69 168 SER A O 1
ATOM 1302 N N . LEU A 1 169 ? -9.683 -17.598 21.761 1.00 83.62 169 LEU A N 1
ATOM 1303 C CA . LEU A 1 169 ? -11.089 -17.362 21.419 1.00 83.62 169 LEU A CA 1
ATOM 1304 C C . LEU A 1 169 ? -12.039 -17.714 22.571 1.00 83.62 169 LEU A C 1
ATOM 1306 O O . LEU A 1 169 ? -13.103 -17.115 22.673 1.00 83.62 169 LEU A O 1
ATOM 1310 N N . ASP A 1 170 ? -11.651 -18.645 23.443 1.00 82.50 170 ASP A N 1
ATOM 1311 C CA . ASP A 1 170 ? -12.476 -19.087 24.573 1.00 82.50 170 ASP A CA 1
ATOM 1312 C C . ASP A 1 170 ? -12.576 -18.022 25.685 1.00 82.50 170 ASP A C 1
ATOM 1314 O O . ASP A 1 170 ? -13.527 -18.024 26.462 1.00 82.50 170 ASP A O 1
ATOM 1318 N N . ALA A 1 171 ? -11.628 -17.078 25.734 1.00 83.88 171 ALA A N 1
ATOM 1319 C CA . ALA A 1 171 ? -11.641 -15.949 26.666 1.00 83.88 171 ALA A CA 1
ATOM 1320 C C . ALA A 1 171 ? -12.400 -14.722 26.118 1.00 83.88 171 ALA A C 1
ATOM 1322 O O . ALA A 1 171 ? -12.596 -13.739 26.837 1.00 83.88 171 ALA A O 1
ATOM 1323 N N . LEU A 1 172 ? -12.811 -14.753 24.843 1.00 87.19 172 LEU A N 1
ATOM 1324 C CA . LEU A 1 172 ? -13.433 -13.619 24.163 1.00 87.19 172 LEU A CA 1
ATOM 1325 C C . LEU A 1 172 ? -14.955 -13.671 24.265 1.00 87.19 172 LEU A C 1
ATOM 1327 O O . LEU A 1 172 ? -15.594 -14.644 23.870 1.00 87.19 172 LEU A O 1
ATOM 1331 N N . VAL A 1 173 ? -15.555 -12.561 24.693 1.00 87.69 173 VAL A N 1
ATOM 1332 C CA . VAL A 1 173 ? -17.013 -12.397 24.692 1.00 87.69 173 VAL A CA 1
ATOM 1333 C C . VAL A 1 173 ? -17.427 -11.482 23.541 1.00 87.69 173 VAL A C 1
ATOM 1335 O O . VAL A 1 173 ? -16.974 -10.336 23.505 1.00 87.69 173 VAL A O 1
ATOM 1338 N N . PRO A 1 174 ? -18.311 -11.915 22.625 1.00 87.44 174 PRO A N 1
ATOM 1339 C CA . PRO A 1 174 ? -18.872 -11.041 21.599 1.00 87.44 174 PRO A CA 1
ATOM 1340 C C . PRO A 1 174 ? -19.626 -9.857 22.217 1.00 87.44 174 PRO A C 1
ATOM 1342 O O . PRO A 1 174 ? -20.462 -10.029 23.110 1.00 87.44 174 PRO A O 1
ATOM 1345 N N . VAL A 1 175 ? -19.377 -8.647 21.715 1.00 89.38 175 VAL A N 1
ATOM 1346 C CA . VAL A 1 175 ? -20.037 -7.423 22.193 1.00 89.38 175 VAL A CA 1
ATOM 1347 C C . VAL A 1 175 ? -20.534 -6.553 21.048 1.00 89.38 175 VAL A C 1
ATOM 1349 O O . VAL A 1 175 ? -20.075 -6.632 19.914 1.00 89.38 175 VAL A O 1
ATOM 1352 N N . GLN A 1 176 ? -21.491 -5.685 21.359 1.00 86.94 176 GLN A N 1
ATOM 1353 C CA . GLN A 1 176 ? -22.031 -4.704 20.426 1.00 86.94 176 GLN A CA 1
ATOM 1354 C C . GLN A 1 176 ? -21.487 -3.312 20.729 1.00 86.94 176 GLN A C 1
ATOM 1356 O O . GLN A 1 176 ? -21.618 -2.790 21.845 1.00 86.94 176 GLN A O 1
ATOM 1361 N N . VAL A 1 177 ? -20.942 -2.682 19.696 1.00 88.69 177 VAL A N 1
ATOM 1362 C CA . VAL A 1 177 ? -20.310 -1.366 19.751 1.00 88.69 177 VAL A CA 1
ATOM 1363 C C . VAL A 1 177 ? -20.910 -0.486 18.660 1.00 88.69 177 VAL A C 1
ATOM 1365 O O . VAL A 1 177 ? -21.171 -0.954 17.553 1.00 88.69 177 VAL A O 1
ATOM 1368 N N . LYS A 1 178 ? -21.155 0.788 18.973 1.00 89.31 178 LYS A N 1
ATOM 1369 C CA . LYS A 1 178 ? -21.604 1.796 18.006 1.00 89.31 178 LYS A CA 1
ATOM 1370 C C . LYS A 1 178 ? -20.552 2.882 17.865 1.00 89.31 178 LYS A C 1
ATOM 1372 O O . LYS A 1 178 ? -20.124 3.447 18.866 1.00 89.31 178 LYS A O 1
ATOM 1377 N N . GLU A 1 179 ? -20.180 3.202 16.636 1.00 87.56 179 GLU A N 1
ATOM 1378 C CA . GLU A 1 179 ? -19.372 4.386 16.354 1.00 87.56 179 GLU A CA 1
ATOM 1379 C C . GLU A 1 179 ? -20.212 5.659 16.531 1.00 87.56 179 GLU A C 1
ATOM 1381 O O . GLU A 1 179 ? -21.406 5.696 16.205 1.00 87.56 179 GLU A O 1
ATOM 1386 N N . ILE A 1 180 ? -19.604 6.704 17.086 1.00 88.06 180 ILE A N 1
ATOM 1387 C CA . ILE A 1 180 ? -20.265 7.992 17.279 1.00 88.06 180 ILE A CA 1
ATOM 1388 C C . ILE A 1 180 ? -20.204 8.786 15.974 1.00 88.06 180 ILE A C 1
ATOM 1390 O O . ILE A 1 180 ? -19.132 9.156 15.509 1.00 88.06 180 ILE A O 1
ATOM 1394 N N . LYS A 1 181 ? -21.378 9.116 15.417 1.00 79.75 181 LYS A N 1
ATOM 1395 C CA . LYS A 1 181 ? -21.527 9.783 14.106 1.00 79.75 181 LYS A CA 1
ATOM 1396 C C . LYS A 1 181 ? -20.690 11.060 13.931 1.00 79.75 181 LYS A C 1
ATOM 1398 O O . LYS A 1 181 ? -20.282 11.354 12.817 1.00 79.75 181 LYS A O 1
ATOM 1403 N N . ASN A 1 182 ? -20.442 11.799 15.013 1.00 79.56 182 ASN A N 1
ATOM 1404 C CA . ASN A 1 182 ? -19.758 13.098 14.983 1.00 79.56 182 ASN A CA 1
ATOM 1405 C C . ASN A 1 182 ? -18.324 13.040 15.540 1.00 79.56 182 ASN A C 1
ATOM 1407 O O . ASN A 1 182 ? -17.705 14.079 15.761 1.00 79.56 182 ASN A O 1
ATOM 1411 N N . SER A 1 183 ? -17.802 11.848 15.833 1.00 82.62 183 SER A N 1
ATOM 1412 C CA . SER A 1 183 ? -16.477 11.668 16.437 1.00 82.62 183 SER A CA 1
ATOM 1413 C C . SER A 1 183 ? -15.848 10.380 15.900 1.00 82.62 183 SER A C 1
ATOM 1415 O O . SER A 1 183 ? -15.898 9.350 16.575 1.00 82.62 183 SER A O 1
ATOM 1417 N N . PRO A 1 184 ? -15.305 10.415 14.667 1.00 80.06 184 PRO A N 1
ATOM 1418 C CA . PRO A 1 184 ? -14.704 9.240 14.047 1.00 80.06 184 PRO A CA 1
ATOM 1419 C C . PRO A 1 184 ? -13.571 8.695 14.920 1.00 80.06 184 PRO A C 1
ATOM 1421 O O . PRO A 1 184 ? -12.773 9.453 15.472 1.00 80.06 184 PRO A O 1
ATOM 1424 N N . GLY A 1 185 ? -13.524 7.372 15.067 1.00 83.12 185 GLY A N 1
ATOM 1425 C CA . GLY A 1 185 ? -12.567 6.700 15.953 1.00 83.12 185 GLY A CA 1
ATOM 1426 C C . GLY A 1 185 ? -12.985 6.616 17.427 1.00 83.12 185 GLY A C 1
ATOM 1427 O O . GLY A 1 185 ? -12.259 6.006 18.215 1.00 83.12 185 GLY A O 1
ATOM 1428 N N . LEU A 1 186 ? -14.151 7.165 17.794 1.00 88.31 186 LEU A N 1
ATOM 1429 C CA . LEU A 1 186 ? -14.737 7.030 19.125 1.00 88.31 186 LEU A CA 1
ATOM 1430 C C . LEU A 1 186 ? -15.922 6.060 19.110 1.00 88.31 186 LEU A C 1
ATOM 1432 O O . LEU A 1 186 ? -16.893 6.208 18.362 1.00 88.31 186 LEU A O 1
ATOM 1436 N N . TYR A 1 187 ? -15.848 5.071 19.990 1.00 90.38 187 TYR A N 1
ATOM 1437 C CA . TYR A 1 187 ? -16.742 3.928 19.997 1.00 90.38 187 TYR A CA 1
ATOM 1438 C C . TYR A 1 187 ? -17.466 3.811 21.331 1.00 90.38 187 TYR A C 1
ATOM 1440 O O . TYR A 1 187 ? -16.850 3.803 22.394 1.00 90.38 187 TYR A O 1
ATOM 1448 N N . LYS A 1 188 ? -18.790 3.679 21.286 1.00 90.44 188 LYS A N 1
ATOM 1449 C CA . LYS A 1 188 ? -19.637 3.479 22.459 1.00 90.44 188 LYS A CA 1
ATOM 1450 C C . LYS A 1 188 ? -19.984 2.008 22.619 1.00 90.44 188 LYS A C 1
ATOM 1452 O O . LYS A 1 188 ? -20.657 1.422 21.765 1.00 90.44 188 LYS A O 1
ATOM 1457 N N . LEU A 1 189 ? -19.587 1.426 23.746 1.00 90.31 189 LEU A N 1
ATOM 1458 C CA . LEU A 1 189 ? -20.000 0.077 24.112 1.00 90.31 189 LEU A CA 1
ATOM 1459 C C . LEU A 1 189 ? -21.486 0.082 24.492 1.00 90.31 189 LEU A C 1
ATOM 1461 O O . LEU A 1 189 ? -21.914 0.814 25.384 1.00 90.31 189 LEU A O 1
ATOM 1465 N N . THR A 1 190 ? -22.280 -0.741 23.811 1.00 87.94 190 THR A N 1
ATOM 1466 C CA . THR A 1 190 ? -23.725 -0.865 24.080 1.00 87.94 190 THR A CA 1
ATOM 1467 C C . THR A 1 190 ? -24.066 -2.095 24.915 1.00 87.94 190 THR A C 1
ATOM 1469 O O . THR A 1 190 ? -25.108 -2.140 25.566 1.00 87.94 190 THR A O 1
ATOM 1472 N N . THR A 1 191 ? -23.179 -3.090 24.941 1.00 85.06 191 THR A N 1
ATOM 1473 C CA . THR A 1 191 ? -23.336 -4.270 25.794 1.00 85.06 191 THR A CA 1
ATOM 1474 C C . THR A 1 191 ? -23.014 -3.932 27.250 1.00 85.06 191 THR A C 1
ATOM 1476 O O . THR A 1 191 ? -21.998 -3.313 27.549 1.00 85.06 191 THR A O 1
ATOM 1479 N N . SER A 1 192 ? -23.882 -4.345 28.176 1.00 84.38 192 SER A N 1
ATOM 1480 C CA . SER A 1 192 ? -23.685 -4.108 29.611 1.00 84.38 192 SER A CA 1
ATOM 1481 C C . SER A 1 192 ? -22.443 -4.827 30.144 1.00 84.38 192 SER A C 1
ATOM 1483 O O . SER A 1 192 ? -22.299 -6.035 29.954 1.00 84.38 192 SER A O 1
ATOM 1485 N N . LEU A 1 193 ? -21.614 -4.113 30.911 1.00 83.31 193 LEU A N 1
ATOM 1486 C CA . LEU A 1 193 ? -20.420 -4.662 31.568 1.00 83.31 193 LEU A CA 1
ATOM 1487 C C . LEU A 1 193 ? -20.732 -5.883 32.446 1.00 83.31 193 LEU A C 1
ATOM 1489 O O . LEU A 1 193 ? -19.991 -6.859 32.438 1.00 83.31 193 LEU A O 1
ATOM 1493 N N . LYS A 1 194 ? -21.873 -5.876 33.149 1.00 81.69 194 LYS A N 1
ATOM 1494 C CA . LYS A 1 194 ? -22.308 -7.016 33.975 1.00 81.69 194 LYS A CA 1
ATOM 1495 C C . LYS A 1 194 ? -22.646 -8.246 33.131 1.00 81.69 194 LYS A C 1
ATOM 1497 O O . LYS A 1 194 ? -22.438 -9.366 33.582 1.00 81.69 194 LYS A O 1
ATOM 1502 N N . LYS A 1 195 ? -23.180 -8.045 31.919 1.00 82.38 195 LYS A N 1
ATOM 1503 C CA . LYS A 1 195 ? -23.484 -9.139 30.984 1.00 82.38 195 LYS A CA 1
ATOM 1504 C C . LYS A 1 195 ? -22.194 -9.766 30.458 1.00 82.38 195 LYS A C 1
ATOM 1506 O O . LYS A 1 195 ? -22.108 -10.984 30.411 1.00 82.38 195 LYS A O 1
ATOM 1511 N N . ILE A 1 196 ? -21.203 -8.936 30.134 1.00 83.31 196 ILE A N 1
ATOM 1512 C CA . ILE A 1 196 ? -19.876 -9.383 29.686 1.00 83.31 196 ILE A CA 1
ATOM 1513 C C . ILE A 1 196 ? -19.190 -10.181 30.798 1.00 83.31 196 ILE A C 1
ATOM 1515 O O . ILE A 1 196 ? -18.772 -11.309 30.577 1.00 83.31 196 ILE A O 1
ATOM 1519 N N . HIS A 1 197 ? -19.162 -9.642 32.020 1.00 80.50 197 HIS A N 1
ATOM 1520 C CA . HIS A 1 197 ? -18.522 -10.297 33.165 1.00 80.50 197 HIS A CA 1
ATOM 1521 C C . HIS A 1 197 ? -19.171 -11.644 33.528 1.00 80.50 197 HIS A C 1
ATOM 1523 O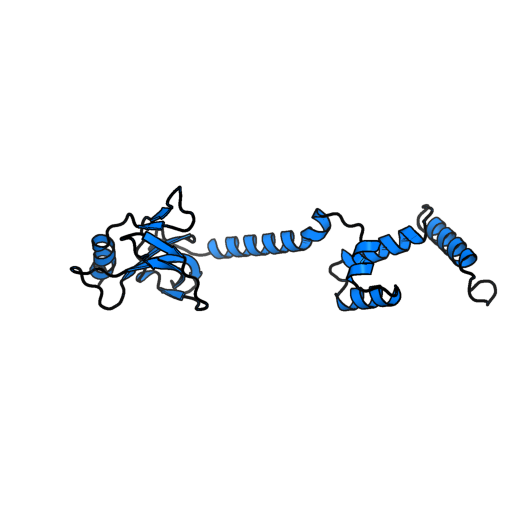 O . HIS A 1 197 ? -18.468 -12.622 33.768 1.00 80.50 197 HIS A O 1
ATOM 1529 N N . ARG A 1 198 ? -20.509 -11.740 33.473 1.00 80.25 198 ARG A N 1
ATOM 1530 C CA . ARG A 1 198 ? -21.221 -13.019 33.649 1.00 80.25 198 ARG A CA 1
ATOM 1531 C C . ARG A 1 198 ? -20.958 -14.022 32.530 1.00 80.25 198 ARG A C 1
ATOM 1533 O O . ARG A 1 198 ? -20.953 -15.208 32.814 1.00 80.25 198 ARG A O 1
ATOM 1540 N N . ALA A 1 199 ? -20.779 -13.573 31.290 1.00 75.94 199 ALA A N 1
ATOM 1541 C CA . ALA A 1 199 ? -20.495 -14.472 30.173 1.00 75.94 199 ALA A CA 1
ATOM 1542 C C . ALA A 1 199 ? -19.110 -15.125 30.299 1.00 75.94 199 ALA A C 1
ATOM 1544 O O . ALA A 1 199 ? -18.949 -16.264 29.885 1.00 75.94 199 ALA A O 1
ATOM 1545 N N . VAL A 1 200 ? -18.144 -14.436 30.918 1.00 70.88 200 VAL A N 1
ATOM 1546 C CA . VAL A 1 200 ? -16.831 -15.024 31.219 1.00 70.88 200 VAL A CA 1
ATOM 1547 C C . VAL A 1 200 ? -16.902 -15.978 32.415 1.00 70.88 200 VAL A C 1
ATOM 1549 O O . VAL A 1 200 ? -16.393 -17.087 32.339 1.00 70.88 200 VAL A O 1
ATOM 1552 N N . LEU A 1 201 ? -17.553 -15.581 33.517 1.00 65.00 201 LEU A N 1
ATOM 1553 C CA . LEU A 1 201 ? -17.584 -16.391 34.747 1.00 65.00 201 LEU A CA 1
ATOM 1554 C C . LEU A 1 201 ? -18.622 -17.519 34.756 1.00 65.00 201 LEU A C 1
ATOM 1556 O O . LEU A 1 201 ? -18.465 -18.464 35.514 1.00 65.00 201 LEU A O 1
ATOM 1560 N N . GLY A 1 202 ? -19.683 -17.427 33.955 1.00 54.31 202 GLY A N 1
ATOM 1561 C CA . GLY A 1 202 ? -20.670 -18.501 33.796 1.00 54.31 202 GLY A CA 1
ATOM 1562 C C . GLY A 1 202 ? -20.188 -19.657 32.914 1.00 54.31 202 GLY A C 1
ATOM 1563 O O . GLY A 1 202 ? -20.929 -20.620 32.744 1.00 54.31 202 GLY A O 1
ATOM 1564 N N . ASN A 1 203 ? -18.980 -19.539 32.352 1.00 47.69 203 ASN A N 1
ATOM 1565 C CA . ASN A 1 203 ? -18.306 -20.553 31.542 1.00 47.69 203 ASN A CA 1
ATOM 1566 C C . ASN A 1 203 ? -17.227 -21.335 32.323 1.00 47.69 203 ASN A C 1
ATOM 1568 O O . ASN A 1 203 ? -16.538 -22.150 31.711 1.00 47.69 203 ASN A O 1
ATOM 1572 N N . ASN A 1 204 ? -17.088 -21.098 33.636 1.00 38.78 204 ASN A N 1
ATOM 1573 C CA . ASN A 1 204 ? -16.264 -21.900 34.550 1.00 38.78 204 ASN A CA 1
ATOM 1574 C C . ASN A 1 204 ? -17.135 -22.778 35.449 1.00 38.78 204 ASN A C 1
ATOM 1576 O O . ASN A 1 204 ? -18.122 -22.244 36.007 1.00 38.78 204 ASN A O 1
#

pLDDT: mean 83.0, std 10.95, range [38.78, 94.75]

InterPro domains:
  IPR050090 Bacterial tyrosine recombinase XerC/XerD complex [PTHR30349] (2-199)

Radius of gyration: 30.75 Å; chains: 1; bounding box: 60×40×85 Å